Protein AF-A0A7V0L1N5-F1 (afdb_monomer)

Sequence (200 aa):
MDLDHDGNDEYISFESDPVHNKSDIHLLNSDFNLIDQVNFNGTIEYATHFDWTGDGIDEIVIAYTRNDSSFLRIIDHNANILAEAFLFSGKPRVDSSGTYAWTGQINSIFYTDIDGDGSKELIVFPDEGFAGAPRGVFVYDGHTFRLKWKYEIGPAITNKPIILDVNNDGKKEILFGSAAPCNGNKANGTDDRHSYLFLV

Mean predicted aligned error: 3.21 Å

Foldseek 3Di:
DQQAPPPADKDKDKDDDPVQQKIKIFIAGNVRHTLDIDIDSHAWQDWDWDDLVVPNGIWIWIWGDDQFWIKIWTAGSSRHTDDIGTFDGHAWDQDPVGIGGWGQHWPDWDWAQQAQPPFTWIKTAGFTDLSQDFGFIWIARSPVRHTPDTFGAAFGWDDDWDWADPPPPNGTWIWTKGAQPVNFGGGPNHHSNDIDIDTD

Nearest PDB structures (foldseek):
  3sc7-assembly1_X  TM=4.246E-01  e=2.264E-03  Aspergillus ficuum
  2iaw-assembly1_A  TM=5.381E-01  e=5.686E-02  Loligo vulgaris
  4o5s-assembly1_A  TM=5.419E-01  e=5.411E-02  Loligo vulgaris
  3byc-assembly1_A  TM=5.599E-01  e=9.337E-02  Loligo vulgaris
  3li3-assembly1_A  TM=5.112E-01  e=8.885E-02  Loligo vulgaris

pLDDT: mean 96.08, std 2.54, range [83.75, 98.88]

Structure (mmCIF, N/CA/C/O backbone):
data_AF-A0A7V0L1N5-F1
#
_entry.id   AF-A0A7V0L1N5-F1
#
loop_
_atom_site.group_PDB
_atom_site.id
_atom_site.type_symbol
_atom_site.label_atom_id
_atom_site.label_alt_id
_atom_site.label_comp_id
_atom_site.label_asym_id
_atom_site.label_entity_id
_atom_site.label_seq_id
_atom_site.pdbx_PDB_ins_code
_atom_site.Cartn_x
_atom_site.Cartn_y
_atom_site.Cartn_z
_atom_site.occupancy
_atom_site.B_iso_or_equiv
_atom_site.auth_seq_id
_atom_site.auth_comp_id
_atom_site.auth_asym_id
_atom_site.auth_atom_id
_atom_site.pdbx_PDB_model_num
ATOM 1 N N . MET A 1 1 ? -16.252 8.965 6.366 1.00 89.75 1 MET A N 1
ATOM 2 C CA . MET A 1 1 ? -15.991 7.618 6.889 1.00 89.75 1 MET A CA 1
ATOM 3 C C . MET A 1 1 ? -16.279 7.737 8.356 1.00 89.75 1 MET A C 1
ATOM 5 O O . MET A 1 1 ? -15.717 8.632 8.964 1.00 89.75 1 MET A O 1
ATOM 9 N N . ASP A 1 2 ? -17.210 6.943 8.852 1.00 92.12 2 ASP A N 1
ATOM 10 C CA . ASP A 1 2 ? -17.622 6.943 10.253 1.00 92.12 2 ASP A CA 1
ATOM 11 C C . ASP A 1 2 ? -16.535 6.225 11.060 1.00 92.12 2 ASP A C 1
ATOM 13 O O . ASP A 1 2 ? -16.508 4.994 11.090 1.00 92.12 2 ASP A O 1
ATOM 17 N N . LEU A 1 3 ? -15.545 6.980 11.552 1.00 92.25 3 LEU A N 1
ATOM 18 C CA . LEU A 1 3 ? -14.358 6.413 12.199 1.00 92.25 3 LEU A CA 1
ATOM 19 C C . LEU A 1 3 ? -14.684 5.914 13.602 1.00 92.25 3 LEU A C 1
ATOM 21 O O . LEU A 1 3 ? -14.146 4.899 14.028 1.00 92.25 3 LEU A O 1
ATOM 25 N N . ASP A 1 4 ? -15.540 6.624 14.329 1.00 90.62 4 ASP A N 1
ATOM 26 C CA . ASP A 1 4 ? -15.892 6.301 15.712 1.00 90.62 4 ASP A CA 1
ATOM 27 C C . ASP A 1 4 ? -17.218 5.536 15.851 1.00 90.62 4 ASP A C 1
ATOM 29 O O . ASP A 1 4 ? -17.614 5.173 16.964 1.00 90.62 4 ASP A O 1
ATOM 33 N N . HIS A 1 5 ? -17.857 5.214 14.723 1.00 91.69 5 HIS A N 1
ATOM 34 C CA . HIS A 1 5 ? -19.116 4.483 14.643 1.00 91.69 5 HIS A CA 1
ATOM 35 C C . HIS A 1 5 ? -20.271 5.194 15.369 1.00 91.69 5 HIS A C 1
ATOM 37 O O . HIS A 1 5 ? -21.187 4.539 15.892 1.00 91.69 5 HIS A O 1
ATOM 43 N N . ASP A 1 6 ? -20.249 6.531 15.408 1.00 92.44 6 ASP A N 1
ATOM 44 C CA . ASP A 1 6 ? -21.312 7.355 15.987 1.00 92.44 6 ASP A CA 1
ATOM 45 C C . ASP A 1 6 ? -22.492 7.597 15.019 1.00 92.44 6 ASP A C 1
ATOM 47 O O . ASP A 1 6 ? -23.561 8.081 15.425 1.00 92.44 6 ASP A O 1
ATOM 51 N N . GLY A 1 7 ? -22.341 7.177 13.758 1.00 93.56 7 GLY A N 1
ATOM 52 C CA . GLY A 1 7 ? -23.323 7.326 12.689 1.00 93.56 7 GLY A CA 1
ATOM 53 C C . GLY A 1 7 ? -23.170 8.605 11.865 1.00 93.56 7 GLY A C 1
ATOM 54 O O . GLY A 1 7 ? -23.988 8.837 10.964 1.00 93.56 7 GLY A O 1
ATOM 55 N N . ASN A 1 8 ? -22.158 9.424 12.146 1.00 94.12 8 ASN A N 1
ATOM 56 C CA . ASN A 1 8 ? -21.751 10.574 11.356 1.00 94.12 8 ASN A CA 1
ATOM 57 C C . ASN A 1 8 ? -20.404 10.294 10.681 1.00 94.12 8 ASN A C 1
ATOM 59 O O . ASN A 1 8 ? -19.570 9.556 11.171 1.00 94.12 8 ASN A O 1
ATOM 63 N N . ASP A 1 9 ? -20.202 10.867 9.497 1.00 94.12 9 ASP A N 1
ATOM 64 C CA . ASP A 1 9 ? -18.951 10.686 8.766 1.00 94.12 9 ASP A CA 1
ATOM 65 C C . ASP A 1 9 ? -17.907 11.736 9.172 1.00 94.12 9 ASP A C 1
ATOM 67 O O . ASP A 1 9 ? -18.167 12.937 9.054 1.00 94.12 9 ASP A O 1
ATOM 71 N N . GLU A 1 10 ? -16.680 11.299 9.461 1.00 94.44 10 GLU A N 1
ATOM 72 C CA . GLU A 1 10 ? -15.478 12.137 9.418 1.00 94.44 10 GLU A CA 1
ATOM 73 C C . GLU A 1 10 ? -14.940 12.241 7.987 1.00 94.44 10 GLU A C 1
ATOM 75 O O . GLU A 1 10 ? -15.135 11.370 7.121 1.00 94.44 10 GLU A O 1
ATOM 80 N N . TYR A 1 11 ? -14.196 13.314 7.734 1.00 94.94 11 TYR A N 1
ATOM 81 C CA . TYR A 1 11 ? -13.623 13.610 6.428 1.00 94.94 11 TYR A CA 1
ATOM 82 C C . TYR A 1 11 ? -12.116 13.801 6.522 1.00 94.94 11 TYR A C 1
ATOM 84 O O . TYR A 1 11 ? -11.604 14.428 7.443 1.00 94.94 11 TYR A O 1
ATOM 92 N N . ILE A 1 12 ? -11.403 13.303 5.513 1.00 94.06 12 ILE A N 1
ATOM 93 C CA . ILE A 1 12 ? -9.967 13.524 5.350 1.00 94.06 12 ILE A CA 1
ATOM 94 C C . ILE A 1 12 ? -9.747 14.216 4.011 1.00 94.06 12 ILE A C 1
ATOM 96 O O . ILE A 1 12 ? -10.209 13.730 2.975 1.00 94.06 12 ILE A O 1
ATOM 100 N N . SER A 1 13 ? -9.018 15.329 4.021 1.00 93.44 13 SER A N 1
ATOM 101 C CA . SER A 1 13 ? -8.487 15.947 2.803 1.00 93.44 13 SER A CA 1
ATOM 102 C C . SER A 1 13 ? -6.969 15.862 2.774 1.00 93.44 13 SER A C 1
ATOM 104 O O . SER A 1 13 ? -6.330 15.989 3.815 1.00 93.44 13 SER A O 1
ATOM 106 N N . PHE A 1 14 ? -6.406 15.694 1.579 1.00 92.81 14 PHE A N 1
ATOM 107 C CA . PHE A 1 14 ? -4.968 15.571 1.355 1.00 92.81 14 PHE A CA 1
ATOM 108 C C . PHE A 1 14 ? -4.434 16.819 0.664 1.00 92.81 14 PHE A C 1
ATOM 110 O O . PHE A 1 14 ? -4.986 17.243 -0.355 1.00 92.81 14 PHE A O 1
ATOM 117 N N . GLU A 1 15 ? -3.323 17.344 1.164 1.00 92.56 15 GLU A N 1
ATOM 118 C CA . GLU A 1 15 ? -2.537 18.366 0.483 1.00 92.56 15 GLU A CA 1
ATOM 119 C C . GLU A 1 15 ? -1.127 17.842 0.204 1.00 92.56 15 GLU A C 1
ATOM 121 O O . GLU A 1 15 ? -0.541 17.082 0.977 1.00 92.56 15 GLU A O 1
ATOM 126 N N . SER A 1 16 ? -0.583 18.217 -0.952 1.00 90.88 16 SER A N 1
ATOM 127 C CA . SER A 1 16 ? 0.764 17.836 -1.370 1.00 90.88 16 SER A CA 1
ATOM 128 C C . SER A 1 16 ? 1.528 19.064 -1.833 1.00 90.88 16 SER A C 1
ATOM 130 O O . SER A 1 16 ? 1.027 19.831 -2.659 1.00 90.88 16 SER A O 1
ATOM 132 N N . ASP A 1 17 ? 2.771 19.182 -1.384 1.00 90.50 17 ASP A N 1
ATOM 133 C CA . ASP A 1 17 ? 3.769 20.132 -1.857 1.00 90.50 17 ASP A CA 1
ATOM 134 C C . ASP A 1 17 ? 4.935 19.359 -2.502 1.00 90.50 17 ASP A C 1
ATOM 136 O O . ASP A 1 17 ? 5.930 19.026 -1.840 1.00 90.50 17 ASP A O 1
ATOM 140 N N . PRO A 1 18 ? 4.841 19.068 -3.814 1.00 83.75 18 PRO A N 1
ATOM 141 C CA . PRO A 1 18 ? 5.875 18.327 -4.529 1.00 83.75 18 PRO A CA 1
ATOM 142 C C . PRO A 1 18 ? 7.211 19.073 -4.600 1.00 83.75 18 PRO A C 1
ATOM 144 O O . PRO A 1 18 ? 8.251 18.447 -4.794 1.00 83.75 18 PRO A O 1
ATOM 147 N N . VAL A 1 19 ? 7.207 20.405 -4.461 1.00 85.38 19 VAL A N 1
ATOM 148 C CA . VAL A 1 19 ? 8.426 21.225 -4.544 1.00 85.38 19 VAL A CA 1
ATOM 149 C C . VAL A 1 19 ? 9.282 21.020 -3.300 1.00 85.38 19 VAL A C 1
ATOM 151 O O . VAL A 1 19 ? 10.506 20.918 -3.402 1.00 85.38 19 VAL A O 1
ATOM 154 N N . HIS A 1 20 ? 8.645 20.923 -2.133 1.00 86.25 20 HIS A N 1
ATOM 155 C CA . HIS A 1 20 ? 9.335 20.738 -0.857 1.00 86.25 20 HIS A CA 1
ATOM 156 C C . HIS A 1 20 ? 9.309 19.294 -0.343 1.00 86.25 20 HIS A C 1
ATOM 158 O O . HIS A 1 20 ? 9.847 19.035 0.735 1.00 86.25 20 HIS A O 1
ATOM 164 N N . ASN A 1 21 ? 8.731 18.366 -1.115 1.00 86.88 21 ASN A N 1
ATOM 165 C CA . ASN A 1 21 ? 8.534 16.961 -0.756 1.00 86.88 21 ASN A CA 1
ATOM 166 C C . ASN A 1 21 ? 7.862 16.813 0.616 1.00 86.88 21 ASN A C 1
ATOM 168 O O . ASN A 1 21 ? 8.379 16.162 1.531 1.00 86.88 21 ASN A O 1
ATOM 172 N N . LYS A 1 22 ? 6.736 17.509 0.759 1.00 93.81 22 LYS A N 1
ATOM 173 C CA . LYS A 1 22 ? 5.887 17.481 1.943 1.00 93.81 22 LYS A CA 1
ATOM 174 C C . LYS A 1 22 ? 4.459 17.202 1.528 1.00 93.81 22 LYS A C 1
ATOM 176 O O . LYS A 1 22 ? 4.052 17.502 0.409 1.00 93.81 22 LYS A O 1
ATOM 181 N N . SER A 1 23 ? 3.700 16.681 2.464 1.00 96.75 23 SER A N 1
ATOM 182 C CA . SER A 1 23 ? 2.268 16.512 2.326 1.00 96.75 23 SER A CA 1
ATOM 183 C C . SER A 1 23 ? 1.653 16.530 3.705 1.00 96.75 23 SER A C 1
ATOM 185 O O . SER A 1 23 ? 2.336 16.308 4.709 1.00 96.75 23 SER A O 1
ATOM 187 N N . ASP A 1 24 ? 0.360 16.739 3.756 1.00 96.69 24 ASP A N 1
ATOM 188 C CA . ASP A 1 24 ? -0.377 16.756 4.998 1.00 96.69 24 ASP A CA 1
ATOM 189 C C . ASP A 1 24 ? -1.801 16.271 4.778 1.00 96.69 24 ASP A C 1
ATOM 191 O O . ASP A 1 24 ? -2.286 16.138 3.649 1.00 96.69 24 ASP A O 1
ATOM 195 N N . ILE A 1 25 ? -2.430 15.924 5.892 1.00 96.56 25 ILE A N 1
ATOM 196 C CA . ILE A 1 25 ? -3.855 15.657 5.934 1.00 96.56 25 ILE A CA 1
ATOM 197 C C . ILE A 1 25 ? -4.526 16.645 6.868 1.00 96.56 25 ILE A C 1
ATOM 199 O O . ILE A 1 25 ? -3.978 16.987 7.918 1.00 96.56 25 ILE A O 1
ATOM 203 N N . HIS A 1 26 ? -5.743 17.025 6.512 1.00 96.62 26 HIS A N 1
ATOM 204 C CA . HIS A 1 26 ? -6.679 17.671 7.418 1.00 96.62 26 HIS A CA 1
ATOM 205 C C . HIS A 1 26 ? -7.760 16.663 7.773 1.00 96.62 26 HIS A C 1
ATOM 207 O O . HIS A 1 26 ? -8.429 16.141 6.877 1.00 96.62 26 HIS A O 1
ATOM 213 N N . LEU A 1 27 ? -7.908 16.392 9.066 1.00 96.62 27 LEU A N 1
ATOM 214 C CA . LEU A 1 27 ? -9.002 15.594 9.596 1.00 96.62 27 LEU A CA 1
ATOM 215 C C . LEU A 1 27 ? -10.119 16.542 10.021 1.00 96.62 27 LEU A C 1
ATOM 217 O O . LEU A 1 27 ? -9.878 17.484 10.777 1.00 96.62 27 LEU A O 1
ATOM 221 N N . LEU A 1 28 ? -11.326 16.323 9.510 1.00 96.62 28 LEU A N 1
ATOM 222 C CA . LEU A 1 28 ? -12.490 17.155 9.782 1.00 96.62 28 LEU A CA 1
ATOM 223 C C . LEU A 1 28 ? -13.620 16.310 10.361 1.00 96.62 28 LEU A C 1
ATOM 225 O O . LEU A 1 28 ? -13.823 15.171 9.941 1.00 96.62 28 LEU A O 1
ATOM 229 N N . ASN A 1 29 ? -14.380 16.899 11.279 1.00 94.00 29 ASN A N 1
ATOM 230 C CA . ASN A 1 29 ? -15.585 16.276 11.813 1.00 94.00 29 ASN A CA 1
ATOM 231 C C . ASN A 1 29 ? -16.756 16.348 10.816 1.00 94.00 29 ASN A C 1
ATOM 233 O O . ASN A 1 29 ? -16.647 16.949 9.741 1.00 94.00 29 ASN A O 1
ATOM 237 N N . SER A 1 30 ? -17.903 15.795 11.210 1.00 94.25 30 SER A N 1
ATOM 238 C CA . SER A 1 30 ? -19.139 15.758 10.416 1.00 94.25 30 SER A CA 1
ATOM 239 C C . SER A 1 30 ? -19.670 17.124 9.963 1.00 94.25 30 SER A C 1
ATOM 241 O O . SER A 1 30 ? -20.360 17.221 8.948 1.00 94.25 30 SER A O 1
ATOM 243 N N . ASP A 1 31 ? -19.328 18.188 10.690 1.00 95.44 31 ASP A N 1
ATOM 244 C CA . ASP A 1 31 ? -19.691 19.575 10.382 1.00 95.44 31 ASP A CA 1
ATOM 245 C C . ASP A 1 31 ? -18.626 20.294 9.527 1.00 95.44 31 ASP A C 1
ATOM 247 O O . ASP A 1 31 ? -18.704 21.509 9.329 1.00 95.44 31 ASP A O 1
ATOM 251 N N . PHE A 1 32 ? -17.621 19.567 9.021 1.00 94.38 32 PHE A N 1
ATOM 252 C CA . PHE A 1 32 ? -16.454 20.085 8.295 1.00 94.38 32 PHE A CA 1
ATOM 253 C C . PHE A 1 32 ? -15.579 21.052 9.109 1.00 94.38 32 PHE A C 1
ATOM 255 O O . PHE A 1 32 ? -14.838 21.860 8.540 1.00 94.38 32 PHE A O 1
ATOM 262 N N . ASN A 1 33 ? -15.632 20.978 10.440 1.00 95.62 33 ASN A N 1
ATOM 263 C CA . ASN A 1 33 ? -14.683 21.689 11.287 1.00 95.62 33 ASN A CA 1
ATOM 264 C C . ASN A 1 33 ? -13.387 20.885 11.383 1.00 95.62 33 ASN A C 1
ATOM 266 O O . ASN A 1 33 ? -13.421 19.671 11.577 1.00 95.62 33 ASN A O 1
ATOM 270 N N . LEU A 1 34 ? -12.251 21.575 11.275 1.00 96.50 34 LEU A N 1
ATOM 271 C CA . LEU A 1 34 ? -10.935 20.965 11.444 1.00 96.50 34 LEU A CA 1
ATOM 272 C C . LEU A 1 34 ? -10.807 20.395 12.863 1.00 96.50 34 LEU A C 1
ATOM 274 O O . LEU A 1 34 ? -10.916 21.142 13.837 1.00 96.50 34 LEU A O 1
ATOM 278 N N . ILE A 1 35 ? -10.551 19.092 12.950 1.00 95.38 35 ILE A N 1
ATOM 279 C CA . ILE A 1 35 ? -10.105 18.419 14.169 1.00 95.38 35 ILE A CA 1
ATOM 280 C C . ILE A 1 35 ? -8.614 18.712 14.346 1.00 95.38 35 ILE A C 1
ATOM 282 O O . ILE A 1 35 ? -8.235 19.357 15.321 1.00 95.38 35 ILE A O 1
ATOM 286 N N . ASP A 1 36 ? -7.786 18.317 13.372 1.00 97.25 36 ASP A N 1
ATOM 287 C CA . ASP A 1 36 ? -6.353 18.634 13.353 1.00 97.25 36 ASP A CA 1
ATOM 288 C C . ASP A 1 36 ? -5.723 18.463 11.953 1.00 97.25 36 ASP A C 1
ATOM 290 O O . ASP A 1 36 ? -6.341 17.936 11.021 1.00 97.25 36 ASP A O 1
ATOM 294 N N . GLN A 1 37 ? -4.464 18.893 11.824 1.00 96.19 37 GLN A N 1
ATOM 295 C CA . GLN A 1 37 ? -3.597 18.697 10.667 1.00 96.19 37 GLN A CA 1
ATOM 296 C C . GLN A 1 37 ? -2.393 17.808 11.010 1.00 96.19 37 GLN A C 1
ATOM 298 O O . GLN A 1 37 ? -1.563 18.149 11.857 1.00 96.19 37 GLN A O 1
ATOM 303 N N . VAL A 1 38 ? -2.200 16.723 10.255 1.00 96.69 38 VAL A N 1
ATOM 304 C CA . VAL A 1 38 ? -1.023 15.852 10.401 1.00 96.69 38 VAL A CA 1
ATOM 305 C C . VAL A 1 38 ? -0.065 16.058 9.238 1.00 96.69 38 VAL A C 1
ATOM 307 O O . VAL A 1 38 ? -0.400 15.827 8.081 1.00 96.69 38 VAL A O 1
ATOM 310 N N . ASN A 1 39 ? 1.167 16.448 9.565 1.00 96.38 39 ASN A N 1
ATOM 311 C CA . ASN A 1 39 ? 2.199 16.783 8.589 1.00 96.38 39 ASN A CA 1
ATOM 312 C C . ASN A 1 39 ? 3.145 15.605 8.311 1.00 96.38 39 ASN A C 1
ATOM 314 O O . ASN A 1 39 ? 3.604 14.910 9.228 1.00 96.38 39 ASN A O 1
ATOM 318 N N . PHE A 1 40 ? 3.523 15.441 7.047 1.00 96.38 40 PHE A N 1
ATOM 319 C CA . PHE A 1 40 ? 4.457 14.427 6.571 1.00 96.38 40 PHE A CA 1
ATOM 320 C C . PHE A 1 40 ? 5.635 15.082 5.856 1.00 96.38 40 PHE A C 1
ATOM 322 O O . PHE A 1 40 ? 5.494 15.931 4.978 1.00 96.38 40 PHE A O 1
ATOM 329 N N . ASN A 1 41 ? 6.837 14.635 6.213 1.00 94.00 41 ASN A N 1
ATOM 330 C CA . ASN A 1 41 ? 8.050 14.953 5.465 1.00 94.00 41 ASN A CA 1
ATOM 331 C C . ASN A 1 41 ? 8.203 13.942 4.325 1.00 94.00 41 ASN A C 1
ATOM 333 O O . ASN A 1 41 ? 9.091 13.096 4.372 1.00 94.00 41 ASN A O 1
ATOM 337 N N . GLY A 1 42 ? 7.295 13.960 3.364 1.00 94.75 42 GLY A N 1
ATOM 338 C CA . GLY A 1 42 ? 7.272 13.041 2.237 1.00 94.75 42 GLY A CA 1
ATOM 339 C C . GLY A 1 42 ? 6.018 13.254 1.409 1.00 94.75 42 GLY A C 1
ATOM 340 O O . GLY A 1 42 ? 5.291 14.211 1.647 1.00 94.75 42 GLY A O 1
ATOM 341 N N . THR A 1 43 ? 5.777 12.360 0.461 1.00 95.38 43 THR A N 1
ATOM 342 C CA . THR A 1 43 ? 4.548 12.331 -0.339 1.00 95.38 43 THR A CA 1
ATOM 343 C C . THR A 1 43 ? 3.644 11.226 0.191 1.00 95.38 43 THR A C 1
ATOM 345 O O . THR A 1 43 ? 4.100 10.096 0.337 1.00 95.38 43 THR A O 1
ATOM 348 N N . ILE A 1 44 ? 2.388 11.534 0.517 1.00 96.75 44 ILE A N 1
ATOM 349 C CA . ILE A 1 44 ? 1.378 10.513 0.832 1.00 96.75 44 ILE A CA 1
ATOM 350 C C . ILE A 1 44 ? 1.065 9.723 -0.441 1.00 96.75 44 ILE A C 1
ATOM 352 O O . ILE A 1 44 ? 0.669 10.300 -1.450 1.00 96.75 44 ILE A O 1
ATOM 356 N N . GLU A 1 45 ? 1.220 8.405 -0.367 1.00 95.94 45 GLU A N 1
ATOM 357 C CA . GLU A 1 45 ? 0.989 7.480 -1.483 1.00 95.94 45 GLU A CA 1
ATOM 358 C C . GLU A 1 45 ? -0.358 6.768 -1.363 1.00 95.94 45 GLU A C 1
ATOM 360 O O . GLU A 1 45 ? -0.987 6.437 -2.366 1.00 95.94 45 GLU A O 1
ATOM 365 N N . TYR A 1 46 ? -0.808 6.507 -0.134 1.00 97.00 46 TYR A N 1
ATOM 366 C CA . TYR A 1 46 ? -2.049 5.783 0.106 1.00 97.00 46 TYR A CA 1
ATOM 367 C C . TYR A 1 46 ? -2.612 6.095 1.491 1.00 97.00 46 TYR A C 1
ATOM 369 O O . TYR A 1 46 ? -1.858 6.299 2.443 1.00 97.00 46 TYR A O 1
ATOM 377 N N . ALA A 1 47 ? -3.937 6.077 1.616 1.00 96.75 47 ALA A N 1
ATOM 378 C CA . ALA A 1 47 ? -4.629 6.181 2.892 1.00 96.75 47 ALA A CA 1
ATOM 379 C C . ALA A 1 47 ? -5.819 5.218 2.937 1.00 96.75 47 ALA A C 1
ATOM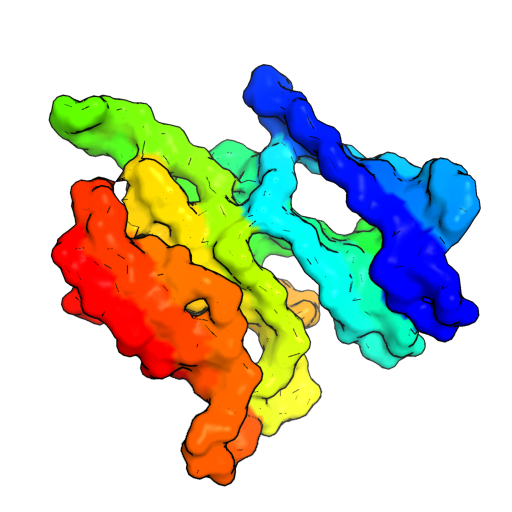 381 O O . ALA A 1 47 ? -6.525 5.024 1.945 1.00 96.75 47 ALA A O 1
ATOM 382 N N . THR A 1 48 ? -6.032 4.607 4.094 1.00 97.06 48 THR A N 1
ATOM 383 C CA . THR A 1 48 ? -7.179 3.747 4.404 1.00 97.06 48 THR A CA 1
ATOM 384 C C . THR A 1 48 ? -7.485 3.845 5.896 1.00 97.06 48 THR A C 1
ATOM 386 O O . THR A 1 48 ? -6.785 4.545 6.618 1.00 97.06 48 THR A O 1
ATOM 389 N N . HIS A 1 49 ? -8.518 3.154 6.355 1.00 97.56 49 HIS A N 1
ATOM 390 C CA . HIS A 1 49 ? -8.892 3.068 7.762 1.00 97.56 49 HIS A CA 1
ATOM 391 C C . HIS A 1 49 ? -9.268 1.628 8.119 1.00 97.56 49 HIS A C 1
ATOM 393 O O . HIS A 1 49 ? -9.631 0.854 7.220 1.00 97.56 49 HIS A O 1
ATOM 399 N N . PHE A 1 50 ? -9.062 1.264 9.383 1.00 97.00 50 PHE A N 1
ATOM 400 C CA . PHE A 1 50 ? -9.512 0.017 10.000 1.00 97.00 50 PHE A CA 1
ATOM 401 C C . PHE A 1 50 ? -9.278 0.056 11.518 1.00 97.00 50 PHE A C 1
ATOM 403 O O . PHE A 1 50 ? -8.296 0.643 11.963 1.00 97.00 50 PHE A O 1
ATOM 410 N N . ASP A 1 51 ? -10.112 -0.650 12.281 1.00 97.06 51 ASP A N 1
ATOM 411 C CA . ASP A 1 51 ? -9.917 -0.940 13.709 1.00 97.06 51 ASP A CA 1
ATOM 412 C C . ASP A 1 51 ? -8.633 -1.765 13.931 1.00 97.06 51 ASP A C 1
ATOM 414 O O . ASP A 1 51 ? -8.603 -3.002 13.796 1.00 97.06 51 ASP A O 1
ATOM 418 N N . TRP A 1 52 ? -7.531 -1.049 14.169 1.00 97.94 52 TRP A N 1
ATOM 419 C CA . TRP A 1 52 ? -6.189 -1.594 14.360 1.00 97.94 52 TRP A CA 1
ATOM 420 C C . TRP A 1 52 ? -5.940 -1.918 15.830 1.00 97.94 52 TRP A C 1
ATOM 422 O O . TRP A 1 52 ? -5.298 -2.927 16.138 1.00 97.94 52 TRP A O 1
ATOM 432 N N . THR A 1 53 ? -6.453 -1.083 16.732 1.00 96.81 53 THR A N 1
ATOM 433 C CA . THR A 1 53 ? -6.337 -1.272 18.181 1.00 96.81 53 THR A CA 1
ATOM 434 C C . THR A 1 53 ? -7.269 -2.361 18.718 1.00 96.81 53 THR A C 1
ATOM 436 O O . THR A 1 53 ? -6.967 -2.961 19.755 1.00 96.81 53 THR A O 1
ATOM 439 N N . GLY A 1 54 ? -8.345 -2.683 17.999 1.00 95.81 54 GLY A N 1
ATOM 440 C CA . GLY A 1 54 ? -9.360 -3.651 18.403 1.00 95.81 54 GLY A CA 1
ATOM 441 C C . GLY A 1 54 ? -10.373 -3.086 19.400 1.00 95.81 54 GLY A C 1
ATOM 442 O O . GLY A 1 54 ? -10.987 -3.869 20.133 1.00 95.81 54 GLY A O 1
ATOM 443 N N . ASP A 1 55 ? -10.501 -1.760 19.496 1.00 96.25 55 ASP A N 1
ATOM 444 C CA . ASP A 1 55 ? -11.423 -1.086 20.415 1.00 96.25 55 ASP A CA 1
ATOM 445 C C . ASP A 1 55 ? -12.787 -0.756 19.779 1.00 96.25 55 ASP A C 1
ATOM 447 O O . ASP A 1 55 ? -13.714 -0.344 20.483 1.00 96.25 55 ASP A O 1
ATOM 451 N N . GLY A 1 56 ? -12.938 -1.045 18.483 1.00 95.06 56 GLY A N 1
ATOM 452 C CA . GLY A 1 56 ? -14.153 -0.804 17.715 1.00 95.06 56 GLY A CA 1
ATOM 453 C C . GLY A 1 56 ? -14.239 0.591 17.099 1.00 95.06 56 GLY A C 1
ATOM 454 O O . GLY A 1 56 ? -15.294 0.902 16.546 1.00 95.06 56 GLY A O 1
ATOM 455 N N . ILE A 1 57 ? -13.175 1.391 17.186 1.00 96.31 57 ILE A N 1
ATOM 456 C CA . ILE A 1 57 ? -12.982 2.656 16.477 1.00 96.31 57 ILE A CA 1
ATOM 457 C C . ILE A 1 57 ? -11.922 2.427 15.396 1.00 96.31 57 ILE A C 1
ATOM 459 O O . ILE A 1 57 ? -10.906 1.772 15.614 1.00 96.31 57 ILE A O 1
ATOM 463 N N . ASP A 1 58 ? -12.155 2.960 14.204 1.00 97.50 58 ASP A N 1
ATOM 464 C CA . ASP A 1 58 ? -11.220 2.833 13.101 1.00 97.50 58 ASP A CA 1
ATOM 465 C C . ASP A 1 58 ? -10.050 3.822 13.245 1.00 97.50 58 ASP A C 1
ATOM 467 O O . ASP A 1 58 ? -10.216 5.040 13.361 1.00 97.50 58 ASP A O 1
ATOM 471 N N . GLU A 1 59 ? -8.829 3.299 13.137 1.00 97.94 59 GLU A N 1
ATOM 472 C CA . GLU A 1 59 ? -7.631 4.107 12.961 1.00 97.94 59 GLU A CA 1
ATOM 473 C C . GLU A 1 59 ? -7.412 4.455 11.490 1.00 97.94 59 GLU A C 1
ATOM 475 O O . GLU A 1 59 ? -7.636 3.648 10.584 1.00 97.94 59 GLU A O 1
ATOM 480 N N . ILE A 1 60 ? -6.855 5.640 11.248 1.00 98.06 60 ILE A N 1
ATOM 481 C CA . ILE A 1 60 ? -6.450 6.079 9.918 1.00 98.06 60 ILE A CA 1
ATOM 482 C C . ILE A 1 60 ? -5.014 5.616 9.667 1.00 98.06 60 ILE A C 1
ATOM 484 O O . ILE A 1 60 ? -4.082 5.919 10.417 1.00 98.06 60 ILE A O 1
ATOM 488 N N . VAL A 1 61 ? -4.818 4.922 8.553 1.00 98.31 61 VAL A N 1
ATOM 489 C CA . VAL A 1 61 ? -3.545 4.338 8.141 1.00 98.31 61 VAL A CA 1
ATOM 490 C C . VAL A 1 61 ? -3.059 5.002 6.867 1.00 98.31 61 VAL A C 1
ATOM 492 O O . VAL A 1 61 ? -3.698 4.926 5.818 1.00 98.31 61 VAL A O 1
ATOM 495 N N . ILE A 1 62 ? -1.901 5.647 6.961 1.00 98.38 62 ILE A N 1
ATOM 496 C CA . ILE A 1 62 ? -1.347 6.501 5.915 1.00 98.38 62 ILE A CA 1
ATOM 497 C C . ILE A 1 62 ? 0.026 5.970 5.546 1.00 98.38 62 ILE A 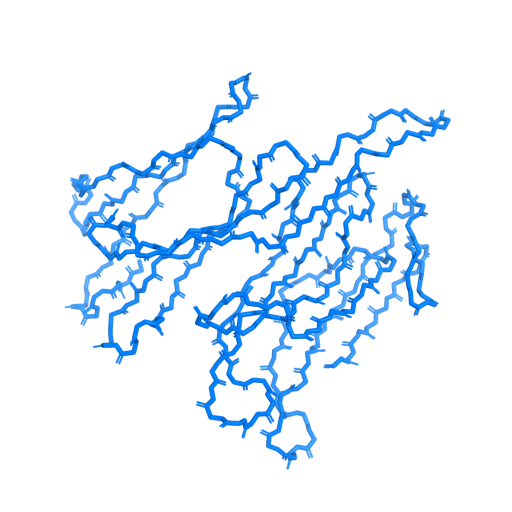C 1
ATOM 499 O O . ILE A 1 62 ? 0.921 5.884 6.387 1.00 98.38 62 ILE A O 1
ATOM 503 N N . ALA A 1 63 ? 0.205 5.639 4.274 1.00 98.19 63 ALA A N 1
ATOM 504 C CA . ALA A 1 63 ? 1.510 5.328 3.733 1.00 98.19 63 ALA A CA 1
ATOM 505 C C . ALA A 1 63 ? 2.069 6.533 2.982 1.00 98.19 63 ALA A C 1
ATOM 507 O O . ALA A 1 63 ? 1.372 7.177 2.196 1.00 98.19 63 ALA A O 1
ATOM 508 N N . TYR A 1 64 ? 3.338 6.834 3.232 1.00 97.69 64 TYR A N 1
ATOM 509 C CA . TYR A 1 64 ? 4.019 7.969 2.626 1.00 97.69 64 TYR A CA 1
ATOM 510 C C . TYR A 1 64 ? 5.465 7.626 2.289 1.00 97.69 64 TYR A C 1
ATOM 512 O O . TYR A 1 64 ? 6.123 6.842 2.978 1.00 97.69 64 TYR A O 1
ATOM 520 N N . THR A 1 65 ? 5.980 8.251 1.241 1.00 96.81 65 THR A N 1
ATOM 521 C CA . THR A 1 65 ? 7.335 8.034 0.748 1.00 96.81 65 THR A CA 1
ATOM 522 C C . THR A 1 65 ? 8.216 9.236 1.046 1.00 96.81 65 THR A C 1
ATOM 524 O O . THR A 1 65 ? 7.864 10.386 0.782 1.00 96.81 65 THR A O 1
ATOM 527 N N . ARG A 1 66 ? 9.410 8.974 1.582 1.00 94.25 66 ARG A N 1
ATOM 528 C CA . ARG A 1 66 ? 10.464 9.971 1.770 1.00 94.25 66 ARG A CA 1
ATOM 529 C C . ARG A 1 66 ? 11.774 9.420 1.229 1.00 94.25 66 ARG A C 1
ATOM 531 O O . ARG A 1 66 ? 12.314 8.455 1.765 1.00 94.25 66 ARG A O 1
ATOM 538 N N . ASN A 1 67 ? 12.338 10.123 0.251 1.00 92.12 67 ASN A N 1
ATOM 539 C CA . ASN A 1 67 ? 13.587 9.760 -0.415 1.00 92.12 67 ASN A CA 1
ATOM 540 C C . ASN A 1 67 ? 13.487 8.384 -1.092 1.00 92.12 67 ASN A C 1
ATOM 542 O O . ASN A 1 67 ? 12.815 8.256 -2.106 1.00 92.12 67 ASN A O 1
ATOM 546 N N . ASP A 1 68 ? 14.161 7.375 -0.547 1.00 95.19 68 ASP A N 1
ATOM 547 C CA . ASP A 1 68 ? 14.259 6.014 -1.076 1.00 95.19 68 ASP A CA 1
ATOM 548 C C . ASP A 1 68 ? 13.440 4.999 -0.267 1.00 95.19 68 ASP A C 1
ATOM 550 O O . ASP A 1 68 ? 13.590 3.796 -0.466 1.00 95.19 68 ASP A O 1
ATOM 554 N N . SER A 1 69 ? 12.601 5.473 0.659 1.00 97.56 69 SER A N 1
ATOM 555 C CA . SER A 1 69 ? 11.897 4.635 1.625 1.00 97.56 69 SER A CA 1
ATOM 556 C C . SER A 1 69 ? 10.426 5.024 1.768 1.00 97.56 69 SER A C 1
ATOM 558 O O . SER A 1 69 ? 10.090 6.205 1.876 1.00 97.56 69 SER A O 1
ATOM 560 N N . SER A 1 70 ? 9.564 4.013 1.823 1.00 98.19 70 SER A N 1
ATOM 561 C CA . SER A 1 70 ? 8.143 4.126 2.138 1.00 98.19 70 SER A CA 1
ATOM 562 C C . SER A 1 70 ? 7.910 3.751 3.598 1.00 98.19 70 SER A C 1
ATOM 564 O O . SER A 1 70 ? 8.509 2.812 4.135 1.00 98.19 70 SER A O 1
ATOM 566 N N . PHE A 1 71 ? 7.025 4.500 4.235 1.00 98.44 71 PHE A N 1
ATOM 567 C CA . PHE A 1 71 ? 6.697 4.411 5.648 1.00 98.44 71 PHE A CA 1
ATOM 568 C C . PHE A 1 71 ? 5.189 4.291 5.825 1.00 98.44 71 PHE A C 1
ATOM 570 O O . PHE A 1 71 ? 4.416 4.673 4.949 1.00 98.44 71 PHE A O 1
ATOM 577 N N . LEU A 1 72 ? 4.795 3.788 6.985 1.00 98.25 72 LEU A N 1
ATOM 578 C CA . LEU A 1 72 ? 3.433 3.765 7.487 1.00 98.25 72 LEU A CA 1
ATOM 579 C C . LEU A 1 72 ? 3.342 4.702 8.688 1.00 98.25 72 LEU A C 1
ATOM 581 O O . LEU A 1 72 ? 4.244 4.702 9.529 1.00 98.25 72 LEU A O 1
ATOM 585 N N . ARG A 1 73 ? 2.236 5.426 8.805 1.00 98.31 73 ARG A N 1
ATOM 586 C CA . ARG A 1 73 ? 1.800 6.078 10.036 1.00 98.31 73 ARG A CA 1
ATOM 587 C C . ARG A 1 73 ? 0.362 5.674 10.326 1.00 98.31 73 ARG A C 1
ATOM 589 O O . ARG A 1 73 ? -0.464 5.682 9.416 1.00 98.31 73 ARG A O 1
ATOM 596 N N . ILE A 1 74 ? 0.086 5.343 11.580 1.00 98.56 74 ILE A N 1
ATOM 597 C CA . ILE A 1 74 ? -1.262 5.083 12.086 1.00 98.56 74 ILE A CA 1
ATOM 598 C C . ILE A 1 74 ? -1.611 6.201 13.061 1.00 98.56 74 ILE A C 1
ATOM 600 O O . ILE A 1 74 ? -0.811 6.511 13.951 1.00 98.56 74 ILE A O 1
ATOM 604 N N . ILE A 1 75 ? -2.776 6.809 12.867 1.00 98.12 75 ILE A N 1
ATOM 605 C CA . ILE A 1 75 ? -3.323 7.843 13.744 1.00 98.12 75 ILE A CA 1
ATOM 606 C C . ILE A 1 75 ? -4.747 7.475 14.168 1.00 98.12 75 ILE A C 1
ATOM 608 O O . ILE A 1 75 ? -5.445 6.787 13.425 1.00 98.12 75 ILE A O 1
ATOM 612 N N . ASP A 1 76 ? -5.176 7.940 15.337 1.00 96.62 76 ASP A N 1
ATOM 613 C CA . ASP A 1 76 ? -6.570 7.795 15.776 1.00 96.62 76 ASP A CA 1
ATOM 614 C C . ASP A 1 76 ? -7.502 8.839 15.118 1.00 96.62 76 ASP A C 1
ATOM 616 O O . ASP A 1 76 ? -7.060 9.742 14.397 1.00 96.62 76 ASP A O 1
ATOM 620 N N . HIS A 1 77 ? -8.804 8.742 15.403 1.00 93.00 77 HIS A N 1
ATOM 621 C CA . HIS A 1 77 ? -9.841 9.691 14.965 1.00 93.00 77 HIS A CA 1
ATOM 622 C C . HIS A 1 77 ? -9.686 11.115 15.543 1.00 93.00 77 HIS A C 1
ATOM 624 O O . HIS A 1 77 ? -10.394 12.032 15.134 1.00 93.00 77 HIS A O 1
ATOM 630 N N . ASN A 1 78 ? -8.750 11.330 16.472 1.00 93.81 78 ASN A N 1
ATOM 631 C CA . ASN A 1 78 ? -8.374 12.643 16.999 1.00 93.81 78 ASN A CA 1
ATOM 632 C C . ASN A 1 78 ? -7.021 13.120 16.447 1.00 93.81 78 ASN A C 1
ATOM 634 O O . ASN A 1 78 ? -6.448 14.072 16.975 1.00 93.81 78 ASN A O 1
ATOM 638 N N . ALA A 1 79 ? -6.505 12.463 15.402 1.00 95.38 79 ALA A N 1
ATOM 639 C CA . ALA A 1 79 ? -5.222 12.730 14.762 1.00 95.38 79 ALA A CA 1
ATOM 640 C C . ALA A 1 79 ? -3.968 12.499 15.634 1.00 95.38 79 ALA A C 1
ATOM 642 O O . ALA A 1 79 ? -2.859 12.892 15.247 1.00 95.38 79 ALA A O 1
ATOM 643 N N . ASN A 1 80 ? -4.088 11.806 16.770 1.00 96.75 80 ASN A N 1
ATOM 644 C CA . ASN A 1 80 ? -2.928 11.419 17.566 1.00 96.75 80 ASN A CA 1
ATOM 645 C C . ASN A 1 80 ? -2.150 10.310 16.859 1.00 96.75 80 ASN A C 1
ATOM 647 O O . ASN A 1 80 ? -2.718 9.312 16.426 1.00 96.75 80 ASN A O 1
ATOM 651 N N . ILE A 1 81 ? -0.824 10.446 16.792 1.00 97.56 81 ILE A N 1
ATOM 652 C CA . ILE A 1 81 ? 0.044 9.423 16.202 1.00 97.56 81 ILE A CA 1
ATOM 653 C C . ILE A 1 81 ? 0.175 8.238 17.158 1.00 97.56 81 ILE A C 1
ATOM 655 O O . ILE A 1 81 ? 0.740 8.376 18.243 1.00 97.56 81 ILE A O 1
ATOM 659 N N . LEU A 1 82 ? -0.289 7.068 16.719 1.00 98.38 82 LEU A N 1
ATOM 660 C CA . LEU A 1 82 ? -0.221 5.822 17.482 1.00 98.38 82 LEU A CA 1
ATOM 661 C C . LEU A 1 82 ? 1.004 4.984 17.111 1.00 98.38 82 LEU A C 1
ATOM 663 O O . LEU A 1 82 ? 1.645 4.397 17.983 1.00 98.38 82 LEU A O 1
ATOM 667 N N . ALA A 1 83 ? 1.347 4.931 15.821 1.00 98.31 83 ALA A N 1
ATOM 668 C CA . ALA A 1 83 ? 2.472 4.139 15.337 1.00 98.31 83 ALA A CA 1
ATOM 669 C 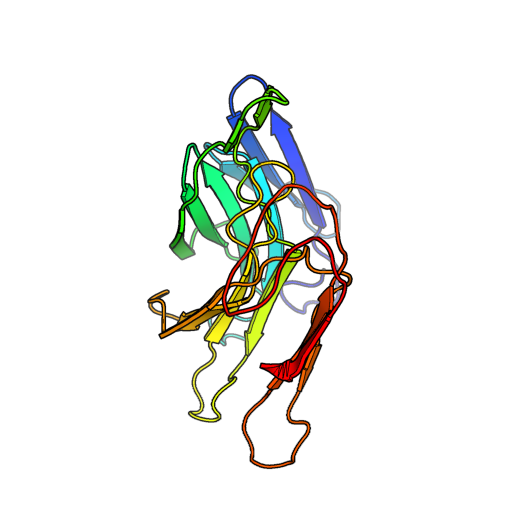C . ALA A 1 83 ? 3.115 4.729 14.078 1.00 98.31 83 ALA A C 1
ATOM 671 O O . ALA A 1 83 ? 2.459 5.373 13.258 1.00 98.31 83 ALA A O 1
ATOM 672 N N . GLU A 1 84 ? 4.404 4.436 13.904 1.00 97.75 84 GLU A N 1
ATOM 673 C CA . GLU A 1 84 ? 5.150 4.667 12.670 1.00 97.75 84 GLU A CA 1
ATOM 674 C C . GLU A 1 84 ? 6.033 3.459 12.357 1.00 97.75 84 GLU A C 1
ATOM 676 O O . GLU A 1 84 ? 6.674 2.899 13.251 1.00 97.75 84 GLU A O 1
ATOM 681 N N . ALA A 1 85 ?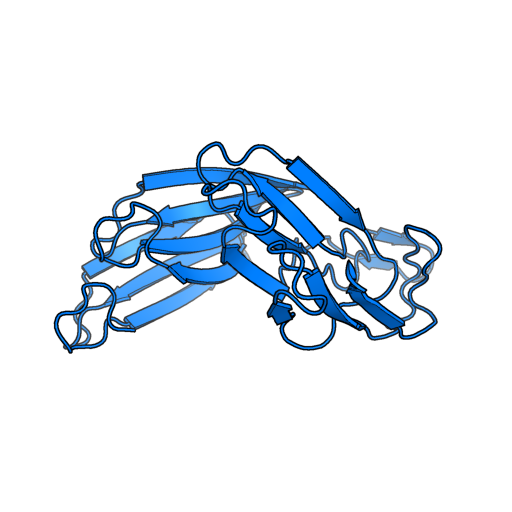 6.105 3.077 11.084 1.00 98.06 85 ALA A N 1
ATOM 682 C CA . ALA A 1 85 ? 6.903 1.937 10.654 1.00 98.06 85 ALA A CA 1
ATOM 683 C C . ALA A 1 85 ? 7.557 2.160 9.291 1.00 98.06 85 ALA A C 1
ATOM 685 O O . ALA A 1 85 ? 7.036 2.859 8.426 1.00 98.06 85 ALA A O 1
ATOM 686 N N . PHE A 1 86 ? 8.707 1.522 9.086 1.00 98.44 86 PHE A N 1
ATOM 687 C CA . PHE A 1 86 ? 9.290 1.353 7.759 1.00 98.44 86 PHE A CA 1
ATOM 688 C C . PHE A 1 86 ? 8.578 0.208 7.031 1.00 98.44 86 PHE A C 1
ATOM 690 O O . PHE A 1 86 ? 8.392 -0.858 7.616 1.00 98.44 86 PHE A O 1
ATOM 697 N N . LEU A 1 87 ? 8.239 0.405 5.755 1.00 98.50 87 LEU A N 1
ATOM 698 C CA . LEU A 1 87 ? 7.646 -0.636 4.917 1.00 98.50 87 LEU A CA 1
ATOM 699 C C . LEU A 1 87 ? 8.693 -1.237 3.975 1.00 98.50 87 LEU A C 1
ATOM 701 O O . LEU A 1 87 ? 9.120 -2.382 4.147 1.00 98.50 87 LEU A O 1
ATOM 705 N N . PHE A 1 88 ? 9.111 -0.482 2.964 1.00 98.62 88 PHE A N 1
ATOM 706 C CA . PHE A 1 88 ? 10.040 -0.941 1.936 1.00 98.62 88 PHE A CA 1
ATOM 707 C C . PHE A 1 88 ? 10.837 0.228 1.365 1.00 98.62 88 PHE A C 1
ATOM 709 O O . PHE A 1 88 ? 10.520 1.392 1.594 1.00 98.62 88 PHE A O 1
ATOM 716 N N . SER A 1 89 ? 11.885 -0.095 0.618 1.00 98.19 89 SER A N 1
ATOM 717 C CA . SER A 1 89 ? 12.704 0.877 -0.094 1.00 98.19 89 SER A CA 1
ATOM 718 C C . SER A 1 89 ? 12.770 0.557 -1.578 1.00 98.19 89 SER A C 1
ATOM 720 O O . SER A 1 89 ? 12.488 -0.564 -2.015 1.00 98.19 89 SER A O 1
ATOM 722 N N . GLY A 1 90 ? 13.169 1.551 -2.358 1.00 96.81 90 GLY A N 1
ATOM 723 C CA . GLY A 1 90 ? 13.436 1.383 -3.774 1.00 96.81 90 GLY A CA 1
ATOM 724 C C . GLY A 1 90 ? 14.525 2.319 -4.259 1.00 96.81 90 GLY A C 1
ATOM 725 O O . GLY A 1 90 ? 15.267 2.915 -3.482 1.00 96.81 90 GLY A O 1
ATOM 726 N N . LYS A 1 91 ? 14.691 2.381 -5.577 1.00 96.50 91 LYS A N 1
ATOM 727 C CA . LYS A 1 91 ? 15.752 3.171 -6.201 1.00 96.50 91 LYS A CA 1
ATOM 728 C C . LYS A 1 91 ? 15.320 3.669 -7.573 1.00 96.50 91 LYS A C 1
ATOM 730 O O . LYS A 1 91 ? 14.587 2.956 -8.260 1.00 96.50 91 LYS A O 1
ATOM 735 N N . PRO A 1 92 ? 15.807 4.842 -8.009 1.00 96.62 92 PRO A N 1
ATOM 736 C CA . PRO A 1 92 ? 15.572 5.316 -9.364 1.00 96.62 92 PRO A CA 1
ATOM 737 C C . PRO A 1 92 ? 16.036 4.300 -10.414 1.00 96.62 92 PRO A C 1
ATOM 739 O O . PRO A 1 92 ? 17.043 3.606 -10.226 1.00 96.62 92 PRO A O 1
ATOM 742 N N . ARG A 1 93 ? 15.343 4.262 -11.555 1.00 95.12 93 ARG A N 1
ATOM 743 C CA . ARG A 1 93 ? 15.790 3.530 -12.747 1.00 95.12 93 ARG A CA 1
ATOM 744 C C . ARG A 1 93 ? 16.522 4.485 -13.676 1.00 95.12 93 ARG A C 1
ATOM 746 O O . ARG A 1 93 ? 16.011 5.556 -13.984 1.00 95.12 93 ARG A O 1
ATOM 753 N N . VAL A 1 94 ? 17.696 4.078 -14.146 1.00 95.75 94 VAL A N 1
ATOM 754 C CA . VAL A 1 94 ? 18.467 4.817 -15.152 1.00 95.75 94 VAL A CA 1
ATOM 755 C C . VAL A 1 94 ? 18.809 3.871 -16.288 1.00 95.75 94 VAL A C 1
ATOM 757 O O . VAL A 1 94 ? 19.440 2.838 -16.063 1.00 95.75 94 VAL A O 1
ATOM 760 N N . ASP A 1 95 ? 18.402 4.222 -17.501 1.00 93.44 95 ASP A N 1
ATOM 761 C CA . ASP A 1 95 ? 18.741 3.479 -18.712 1.00 93.44 95 ASP A CA 1
ATOM 762 C C . ASP A 1 95 ? 18.817 4.397 -19.943 1.00 93.44 95 ASP A C 1
ATOM 764 O O . ASP A 1 95 ? 18.850 5.622 -19.829 1.00 93.44 95 ASP A O 1
ATOM 768 N N . SER A 1 96 ? 18.874 3.808 -21.141 1.00 93.25 96 SER A N 1
ATOM 769 C CA . SER A 1 96 ? 18.986 4.552 -22.400 1.00 93.25 96 SER A CA 1
ATOM 770 C C . SER A 1 96 ? 17.790 5.459 -22.710 1.00 93.25 96 SER A C 1
ATOM 772 O O . SER A 1 96 ? 17.904 6.309 -23.588 1.00 93.25 96 SER A O 1
ATOM 774 N N . SER A 1 97 ? 16.647 5.262 -22.045 1.00 90.88 97 SER A N 1
ATOM 775 C CA . SER A 1 97 ? 15.441 6.084 -22.205 1.00 90.88 97 SER A CA 1
ATOM 776 C C . SER A 1 97 ? 15.358 7.250 -21.215 1.00 90.88 97 SER A C 1
ATOM 778 O O . SER A 1 97 ? 14.625 8.203 -21.474 1.00 90.88 97 SER A O 1
ATOM 780 N N . GLY A 1 98 ? 16.150 7.229 -20.137 1.00 94.88 98 GLY A N 1
ATOM 781 C CA . GLY A 1 98 ? 16.283 8.347 -19.207 1.00 94.88 98 GLY A CA 1
ATOM 782 C C . GLY A 1 98 ? 16.467 7.920 -17.753 1.00 94.88 98 GLY A C 1
ATOM 783 O O . GLY A 1 98 ? 16.801 6.774 -17.447 1.00 94.88 98 GLY A O 1
ATOM 784 N N . THR A 1 99 ? 16.234 8.881 -16.860 1.00 96.50 99 THR A N 1
ATOM 785 C CA . THR A 1 99 ? 16.203 8.686 -15.408 1.00 96.50 99 THR A CA 1
ATOM 786 C C . THR A 1 99 ? 14.765 8.787 -14.924 1.00 96.50 99 THR A C 1
ATOM 788 O O . THR A 1 99 ? 14.107 9.804 -15.137 1.00 96.50 99 THR A O 1
ATOM 791 N N . TYR A 1 100 ? 14.302 7.755 -14.233 1.00 95.69 100 TYR A N 1
ATOM 792 C CA . TYR A 1 100 ? 12.972 7.670 -13.652 1.00 95.69 100 TYR A CA 1
ATOM 793 C C . TYR A 1 100 ? 13.109 7.632 -12.140 1.00 95.69 100 TYR A C 1
ATOM 795 O O . TYR A 1 100 ? 13.705 6.701 -11.589 1.00 95.69 100 TYR A O 1
ATOM 803 N N . ALA A 1 101 ? 12.591 8.669 -11.485 1.00 94.38 101 ALA A N 1
ATOM 804 C CA . ALA A 1 101 ? 12.548 8.726 -10.036 1.00 94.38 101 ALA A CA 1
ATOM 805 C C . ALA A 1 101 ? 11.721 7.557 -9.496 1.00 94.38 101 ALA A C 1
ATOM 807 O O . ALA A 1 101 ? 10.717 7.168 -10.092 1.00 94.38 101 ALA A O 1
ATOM 808 N N . TRP A 1 102 ? 12.177 7.007 -8.378 1.00 96.56 102 TRP A N 1
ATOM 809 C CA . TRP A 1 102 ? 11.375 6.088 -7.590 1.00 96.56 102 TRP A CA 1
ATOM 810 C C . TRP A 1 102 ? 10.393 6.894 -6.748 1.00 96.56 102 TRP A C 1
ATOM 812 O O . TRP A 1 102 ? 10.774 7.933 -6.206 1.00 96.56 102 TRP A O 1
ATOM 822 N N . THR A 1 103 ? 9.144 6.437 -6.691 1.00 94.81 103 THR A N 1
ATOM 823 C CA . THR A 1 103 ? 8.041 7.171 -6.051 1.00 94.81 103 THR A CA 1
ATOM 824 C C . THR A 1 103 ? 7.436 6.412 -4.873 1.00 94.81 103 THR A C 1
ATOM 826 O O . THR A 1 103 ? 6.831 7.020 -4.003 1.00 94.81 103 THR A O 1
ATOM 829 N N . GLY A 1 104 ? 7.671 5.102 -4.776 1.00 96.00 104 GLY A N 1
ATOM 830 C CA . GLY A 1 104 ? 7.177 4.285 -3.672 1.00 96.00 104 GLY A CA 1
ATOM 831 C C . GLY A 1 104 ? 5.666 4.085 -3.709 1.00 96.00 104 GLY A C 1
ATOM 832 O O . GLY A 1 104 ? 5.060 3.906 -2.658 1.00 96.00 104 GLY A O 1
ATOM 833 N N . GLN A 1 105 ? 5.078 4.110 -4.910 1.00 96.44 105 GLN A N 1
ATOM 834 C CA . GLN A 1 105 ? 3.637 3.965 -5.121 1.00 96.44 105 GLN A CA 1
ATOM 835 C C . GLN A 1 105 ? 3.087 2.701 -4.461 1.00 96.44 105 GLN A C 1
ATOM 837 O O . GLN A 1 105 ? 3.679 1.618 -4.543 1.00 96.44 105 GLN A O 1
ATOM 842 N N . ILE A 1 106 ? 1.916 2.845 -3.845 1.00 97.81 106 ILE A N 1
ATOM 843 C CA . ILE A 1 106 ? 1.183 1.764 -3.190 1.00 97.81 106 ILE A CA 1
ATOM 844 C C . ILE A 1 106 ? -0.202 1.676 -3.821 1.00 97.81 106 ILE A C 1
ATOM 846 O O . ILE A 1 106 ? -0.960 2.641 -3.835 1.00 97.81 106 ILE A O 1
ATOM 850 N N . ASN A 1 107 ? -0.536 0.495 -4.330 1.00 97.75 107 ASN A N 1
ATOM 851 C CA . ASN A 1 107 ? -1.834 0.226 -4.935 1.00 97.75 107 ASN A CA 1
ATOM 852 C C . ASN A 1 107 ? -2.929 0.042 -3.876 1.00 97.75 107 ASN A C 1
ATOM 854 O O . ASN A 1 107 ? -4.058 0.492 -4.061 1.00 97.75 107 ASN A O 1
ATOM 858 N N . SER A 1 108 ? -2.624 -0.678 -2.795 1.00 98.12 108 SER A N 1
ATOM 859 C CA . SER A 1 108 ? -3.589 -1.024 -1.750 1.00 98.12 108 SER A CA 1
ATOM 860 C C . SER A 1 108 ? -2.899 -1.452 -0.458 1.00 98.12 108 SER A C 1
ATOM 862 O O . SER A 1 108 ? -1.771 -1.952 -0.474 1.00 98.12 108 SER A O 1
ATOM 864 N N . ILE A 1 109 ? -3.621 -1.306 0.653 1.00 98.56 109 ILE A N 1
ATOM 865 C CA . ILE A 1 109 ? -3.267 -1.831 1.974 1.00 98.56 109 ILE A CA 1
ATOM 866 C C . ILE A 1 109 ? -4.487 -2.555 2.552 1.00 98.56 109 ILE A C 1
ATOM 868 O O . ILE A 1 109 ? -5.608 -2.056 2.436 1.00 98.56 109 ILE A O 1
ATOM 872 N N . PHE A 1 110 ? -4.268 -3.713 3.172 1.00 98.44 110 PHE A N 1
ATOM 873 C CA . PHE A 1 110 ? -5.288 -4.489 3.879 1.00 98.44 110 PHE A CA 1
ATOM 874 C C . PHE A 1 110 ? -4.804 -4.874 5.276 1.00 98.44 110 PHE A C 1
ATOM 876 O O . PHE A 1 110 ? -3.601 -5.008 5.500 1.00 98.44 110 PHE A O 1
ATOM 883 N N . TYR A 1 111 ? -5.754 -5.100 6.183 1.00 98.25 111 TYR A N 1
ATOM 884 C CA . TYR A 1 111 ? -5.499 -5.556 7.545 1.00 98.25 111 TYR A CA 1
ATOM 885 C C . TYR A 1 111 ? -6.382 -6.764 7.873 1.00 98.25 111 TYR A C 1
ATOM 887 O O . TYR A 1 111 ? -7.591 -6.636 8.082 1.00 98.25 111 TYR A O 1
ATOM 895 N N . THR A 1 112 ? -5.811 -7.968 7.827 1.00 97.81 112 THR A N 1
ATOM 896 C CA . THR A 1 112 ? -6.569 -9.215 8.004 1.00 97.81 112 THR A CA 1
ATOM 897 C C . THR A 1 112 ? -5.661 -10.370 8.401 1.00 97.81 112 THR A C 1
ATOM 899 O O . THR A 1 112 ? -4.497 -10.381 8.027 1.00 97.81 112 THR A O 1
ATOM 902 N N . ASP A 1 113 ? -6.211 -11.343 9.123 1.00 97.69 113 ASP A N 1
ATOM 903 C CA . ASP A 1 113 ? -5.550 -12.619 9.420 1.00 97.69 113 ASP A CA 1
ATOM 904 C C . ASP A 1 113 ? -5.476 -13.454 8.135 1.00 97.69 113 ASP A C 1
ATOM 906 O O . ASP A 1 113 ? -6.502 -13.960 7.659 1.00 97.69 113 ASP A O 1
ATOM 910 N N . ILE A 1 114 ? -4.305 -13.494 7.501 1.00 97.44 114 ILE A N 1
ATOM 911 C CA . ILE A 1 114 ? -4.118 -14.174 6.215 1.00 97.44 114 ILE A CA 1
ATOM 912 C C . ILE A 1 114 ? -3.765 -15.650 6.390 1.00 97.44 114 ILE A C 1
ATOM 914 O O . ILE A 1 114 ? -4.112 -16.461 5.532 1.00 97.44 114 ILE A O 1
ATOM 918 N N . ASP A 1 115 ? -3.096 -16.018 7.482 1.00 96.38 115 ASP A N 1
ATOM 919 C CA . ASP A 1 115 ? -2.571 -17.371 7.689 1.00 96.38 115 ASP A CA 1
ATOM 920 C C . ASP A 1 115 ? -3.363 -18.220 8.697 1.00 96.38 115 ASP A C 1
ATOM 922 O O . ASP A 1 115 ? -3.046 -19.404 8.876 1.00 96.38 115 ASP A O 1
ATOM 926 N N . GLY A 1 116 ? -4.431 -17.655 9.261 1.00 96.25 116 GLY A N 1
ATOM 927 C CA . GLY A 1 116 ? -5.379 -18.322 10.144 1.00 96.25 116 GLY A CA 1
ATOM 928 C C . GLY A 1 116 ? -4.851 -18.512 11.564 1.00 96.25 116 GLY A C 1
ATOM 929 O O . GLY A 1 116 ? -5.327 -19.410 12.266 1.00 96.25 116 GLY A O 1
ATOM 930 N N . ASP A 1 117 ? -3.842 -17.738 11.982 1.00 96.69 117 ASP A N 1
ATOM 931 C CA . ASP A 1 117 ? -3.230 -17.862 13.309 1.00 96.69 117 ASP A CA 1
ATOM 932 C C . ASP A 1 117 ? -3.965 -17.074 14.413 1.00 96.69 117 ASP A C 1
ATOM 934 O O . ASP A 1 117 ? -3.666 -17.236 15.602 1.00 96.69 117 ASP A O 1
ATOM 938 N N . GLY A 1 118 ? -4.981 -16.288 14.039 1.00 96.06 118 GLY A N 1
ATOM 939 C CA . GLY A 1 118 ? -5.767 -15.437 14.929 1.00 96.06 118 GLY A CA 1
ATOM 940 C C . GLY A 1 118 ? -5.200 -14.026 15.115 1.00 96.06 118 GLY A C 1
ATOM 941 O O . GLY A 1 118 ? -5.871 -13.185 15.719 1.00 96.06 118 GLY A O 1
ATOM 942 N N . SER A 1 119 ? -4.005 -13.743 14.597 1.00 96.88 119 SER A N 1
ATOM 943 C CA . SER A 1 119 ? -3.404 -12.410 14.516 1.00 96.88 119 SER A CA 1
ATOM 944 C C . SER A 1 119 ? -3.619 -11.844 13.117 1.00 96.88 119 SER A C 1
ATOM 946 O O . SER A 1 119 ? -3.650 -12.570 12.136 1.00 96.88 119 SER A O 1
ATOM 948 N N . LYS A 1 120 ? -3.797 -10.526 13.004 1.00 98.19 120 LYS A N 1
ATOM 949 C CA . LYS A 1 120 ? -3.946 -9.880 11.695 1.00 98.19 120 LYS A CA 1
ATOM 950 C C . LYS A 1 120 ? -2.589 -9.460 11.134 1.00 98.19 120 LYS A C 1
ATOM 952 O O . LYS A 1 120 ? -1.748 -8.915 11.852 1.00 98.19 120 LYS A O 1
ATOM 957 N N . GLU A 1 121 ? -2.434 -9.587 9.824 1.00 98.62 121 GLU A N 1
ATOM 958 C CA . GLU A 1 121 ? -1.318 -9.049 9.053 1.00 98.62 121 GLU A CA 1
ATOM 959 C C . GLU A 1 121 ? -1.676 -7.715 8.407 1.00 98.62 121 GLU A C 1
ATOM 961 O O . GLU A 1 121 ? -2.816 -7.478 8.000 1.00 98.62 121 GLU A O 1
ATOM 966 N N . LEU A 1 122 ? -0.656 -6.874 8.226 1.00 98.62 122 LEU A N 1
ATOM 967 C CA . LEU A 1 122 ? -0.707 -5.748 7.305 1.00 98.62 122 LEU A CA 1
ATOM 968 C C . LEU A 1 122 ? -0.183 -6.201 5.940 1.00 98.62 122 LEU A C 1
ATOM 970 O O . LEU A 1 122 ? 0.976 -6.597 5.801 1.00 98.62 122 LEU A O 1
ATOM 974 N N . ILE A 1 123 ? -1.026 -6.113 4.920 1.00 98.75 123 ILE A N 1
ATOM 975 C CA . ILE A 1 123 ? -0.708 -6.555 3.562 1.00 98.75 123 ILE A CA 1
ATOM 976 C C . ILE A 1 123 ? -0.639 -5.320 2.681 1.00 98.75 123 ILE A C 1
ATOM 978 O O . ILE A 1 123 ? -1.648 -4.660 2.439 1.00 98.75 123 ILE A O 1
ATOM 982 N N . VAL A 1 124 ? 0.561 -5.007 2.210 1.00 98.81 124 VAL A N 1
ATOM 983 C CA . VAL A 1 124 ? 0.846 -3.841 1.377 1.00 98.81 124 VAL A CA 1
ATOM 984 C C . VAL A 1 124 ? 1.126 -4.310 -0.042 1.00 98.81 124 VAL A C 1
ATOM 986 O O . VAL A 1 124 ? 1.850 -5.286 -0.252 1.00 98.81 124 VAL A O 1
ATOM 989 N N . PHE A 1 125 ? 0.587 -3.587 -1.019 1.00 98.69 125 PHE A N 1
ATOM 990 C CA . PHE A 1 125 ? 0.842 -3.821 -2.435 1.00 98.69 125 PHE A CA 1
ATOM 991 C C . PHE A 1 125 ? 1.649 -2.665 -3.029 1.00 98.69 125 PHE A C 1
ATOM 993 O O . PHE A 1 125 ? 1.050 -1.727 -3.563 1.00 98.69 125 PHE A O 1
ATOM 1000 N N . PRO A 1 126 ? 2.995 -2.687 -2.934 1.00 98.44 126 PRO A N 1
ATOM 1001 C CA . PRO A 1 126 ? 3.825 -1.783 -3.716 1.00 98.44 126 PRO A CA 1
ATOM 1002 C C . PRO A 1 126 ? 3.531 -1.988 -5.200 1.00 98.44 126 PRO A C 1
ATOM 1004 O O . PRO A 1 126 ? 3.420 -3.128 -5.660 1.00 98.44 126 PRO A O 1
ATOM 1007 N N . ASP A 1 127 ? 3.427 -0.897 -5.945 1.00 97.69 127 ASP A N 1
ATOM 1008 C CA . ASP A 1 127 ? 3.163 -0.928 -7.380 1.00 97.69 127 ASP A CA 1
ATOM 1009 C C . ASP A 1 127 ? 3.920 0.200 -8.082 1.00 97.69 127 ASP A C 1
ATOM 1011 O O . ASP A 1 127 ? 3.346 1.104 -8.683 1.00 97.69 127 ASP A O 1
ATOM 1015 N N . GLU A 1 128 ? 5.249 0.183 -7.950 1.00 96.75 128 GLU A N 1
ATOM 1016 C CA .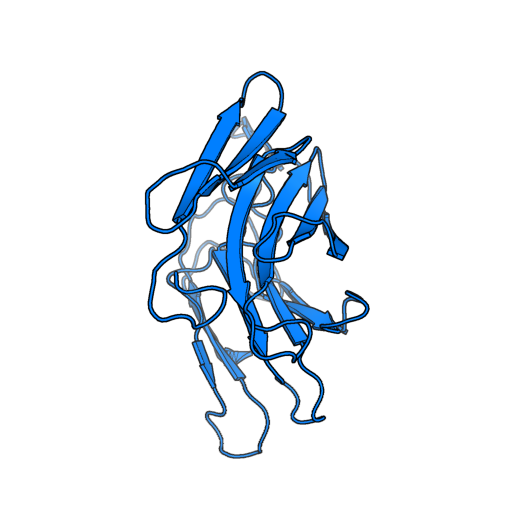 GLU A 1 128 ? 6.089 1.245 -8.492 1.00 96.75 128 GLU A CA 1
ATOM 1017 C C . GLU A 1 128 ? 5.861 1.447 -10.000 1.00 96.75 128 GLU A C 1
ATOM 1019 O O . GLU A 1 128 ? 5.945 0.514 -10.808 1.00 96.75 128 GLU A O 1
ATOM 1024 N N . GLY A 1 129 ? 5.665 2.707 -10.388 1.00 94.75 129 GLY A N 1
ATOM 1025 C CA . GLY A 1 129 ? 5.459 3.120 -11.769 1.00 94.75 129 GLY A CA 1
ATOM 1026 C C . GLY A 1 129 ? 6.728 3.011 -12.615 1.00 94.75 129 GLY A C 1
ATOM 1027 O O . GLY A 1 129 ? 7.205 1.922 -12.950 1.00 94.75 129 GLY A O 1
ATOM 1028 N N . PHE A 1 130 ? 7.277 4.150 -13.040 1.00 94.50 130 PHE A N 1
ATOM 1029 C CA . PHE A 1 130 ? 8.341 4.180 -14.049 1.00 94.50 130 PHE A CA 1
ATOM 1030 C C . PHE A 1 130 ? 9.710 3.695 -13.564 1.00 94.50 130 PHE A C 1
ATOM 1032 O O . PHE A 1 130 ? 10.505 3.270 -14.409 1.00 94.50 130 PHE A O 1
ATOM 1039 N N . ALA A 1 131 ? 10.004 3.725 -12.258 1.00 96.06 131 ALA A N 1
ATOM 1040 C CA . ALA A 1 131 ? 11.224 3.101 -11.739 1.00 96.06 131 ALA A CA 1
ATOM 1041 C C . ALA A 1 131 ? 11.152 1.562 -11.780 1.00 96.06 131 ALA A C 1
ATOM 1043 O O . ALA A 1 131 ? 12.183 0.893 -11.756 1.00 96.06 131 ALA A O 1
ATOM 1044 N N . GLY A 1 132 ? 9.950 0.999 -11.934 1.00 96.00 132 GLY A N 1
ATOM 1045 C CA . GLY A 1 132 ? 9.724 -0.408 -12.245 1.00 96.00 132 GLY A CA 1
ATOM 1046 C C . GLY A 1 132 ? 9.592 -1.328 -11.034 1.00 96.00 132 GLY A C 1
ATOM 1047 O O . GLY A 1 132 ? 8.925 -2.348 -11.151 1.00 96.00 132 GLY A O 1
ATOM 1048 N N . ALA A 1 133 ? 10.204 -0.995 -9.895 1.00 96.19 133 ALA A N 1
ATOM 1049 C CA . ALA A 1 133 ? 10.231 -1.853 -8.712 1.00 96.19 133 ALA A CA 1
ATOM 1050 C C . ALA A 1 133 ? 10.357 -1.052 -7.394 1.00 96.19 133 ALA A C 1
ATOM 1052 O O . ALA A 1 133 ? 10.975 0.015 -7.395 1.00 96.19 133 ALA A O 1
ATOM 1053 N N . PRO A 1 134 ? 9.865 -1.590 -6.260 1.00 97.75 134 PRO A N 1
ATOM 1054 C CA . PRO A 1 134 ? 9.216 -2.896 -6.137 1.00 97.75 134 PRO A CA 1
ATOM 1055 C C . PRO A 1 134 ? 7.759 -2.895 -6.616 1.00 97.75 134 PRO A C 1
ATOM 1057 O O . PRO A 1 134 ? 7.076 -1.875 -6.590 1.00 97.75 134 PRO A O 1
ATOM 1060 N N . ARG A 1 135 ? 7.299 -4.076 -7.036 1.00 97.94 135 ARG A N 1
ATOM 1061 C CA . ARG A 1 135 ? 5.892 -4.389 -7.304 1.00 97.94 135 ARG A CA 1
ATOM 1062 C C . ARG A 1 135 ? 5.560 -5.737 -6.687 1.00 97.94 135 ARG A C 1
ATOM 1064 O O . ARG A 1 135 ? 6.423 -6.618 -6.708 1.00 97.94 135 ARG A O 1
ATOM 1071 N N . GLY A 1 136 ? 4.343 -5.931 -6.192 1.00 98.06 136 GLY A N 1
ATOM 1072 C CA . GLY A 1 136 ? 3.872 -7.237 -5.719 1.00 98.06 136 GLY A CA 1
ATOM 1073 C C . GLY A 1 136 ? 3.151 -7.154 -4.384 1.00 98.06 136 GLY A C 1
ATOM 1074 O O . GLY A 1 136 ? 2.451 -6.183 -4.127 1.00 98.06 136 GLY A O 1
ATOM 1075 N N . VAL A 1 137 ? 3.318 -8.172 -3.539 1.00 98.62 137 VAL A N 1
ATOM 1076 C CA . VAL A 1 137 ? 2.662 -8.246 -2.226 1.00 98.62 137 VAL A CA 1
ATOM 1077 C C . VAL A 1 137 ? 3.671 -8.423 -1.102 1.00 98.62 137 VAL A C 1
ATOM 1079 O O . VAL A 1 137 ? 4.587 -9.243 -1.182 1.00 98.62 137 VAL A O 1
ATOM 1082 N N . PHE A 1 138 ? 3.562 -7.567 -0.094 1.00 98.75 138 PHE A N 1
ATOM 1083 C CA . PHE A 1 138 ? 4.481 -7.465 1.029 1.00 98.75 138 PHE A CA 1
ATOM 1084 C C . PHE A 1 138 ? 3.640 -7.609 2.296 1.00 98.75 138 PHE A C 1
ATOM 1086 O O . PHE A 1 138 ? 2.751 -6.797 2.548 1.00 98.75 138 PHE A O 1
ATOM 1093 N N . VAL A 1 139 ? 3.896 -8.661 3.070 1.00 98.75 139 VAL A N 1
ATOM 1094 C CA . VAL A 1 139 ? 3.094 -9.024 4.239 1.00 98.75 139 VAL A CA 1
ATOM 1095 C C . VAL A 1 139 ? 3.910 -8.816 5.497 1.00 98.75 139 VAL A C 1
ATOM 1097 O O . VAL A 1 139 ? 4.997 -9.377 5.658 1.00 98.75 139 VAL A O 1
ATOM 1100 N N . TYR A 1 140 ? 3.366 -8.011 6.396 1.00 98.88 140 TYR A N 1
ATOM 1101 C CA . TYR A 1 140 ? 3.959 -7.653 7.670 1.00 98.88 140 TYR A CA 1
ATOM 1102 C C . TYR A 1 140 ? 3.082 -8.172 8.799 1.00 98.88 140 TYR A C 1
ATOM 1104 O O . TYR A 1 140 ? 1.859 -8.227 8.685 1.00 98.88 140 TYR A O 1
ATOM 1112 N N . ASP A 1 141 ? 3.717 -8.500 9.913 1.00 98.62 141 ASP A N 1
ATOM 1113 C CA . ASP A 1 141 ? 3.026 -8.650 11.183 1.00 98.62 141 ASP A CA 1
ATOM 1114 C C . ASP A 1 141 ? 2.280 -7.347 11.506 1.00 98.62 141 ASP A C 1
ATOM 1116 O O . ASP A 1 141 ? 2.863 -6.260 11.434 1.00 98.62 141 ASP A O 1
ATOM 1120 N N . GLY A 1 142 ? 0.989 -7.451 11.819 1.00 98.00 142 GLY A N 1
ATOM 1121 C CA . GLY A 1 142 ? 0.110 -6.290 11.914 1.00 98.00 142 GLY A CA 1
ATOM 1122 C C . GLY A 1 142 ? 0.364 -5.377 13.111 1.00 98.00 142 GLY A C 1
ATOM 1123 O O . GLY A 1 142 ? -0.135 -4.256 13.116 1.00 98.00 142 GLY A O 1
ATOM 1124 N N . HIS A 1 143 ? 1.129 -5.824 14.111 1.00 96.19 143 HIS A N 1
ATOM 1125 C CA . HIS A 1 143 ? 1.389 -5.052 15.330 1.00 96.19 143 HIS A CA 1
ATOM 1126 C C . HIS A 1 143 ? 2.851 -4.605 15.446 1.00 96.19 143 HIS A C 1
ATOM 1128 O O . HIS A 1 143 ? 3.145 -3.473 15.818 1.00 96.19 143 HIS A O 1
ATOM 1134 N N . THR A 1 144 ? 3.792 -5.485 15.107 1.00 98.00 144 THR A N 1
ATOM 1135 C CA . THR A 1 144 ? 5.236 -5.209 15.157 1.00 98.00 144 THR A CA 1
ATOM 1136 C C . THR A 1 144 ? 5.779 -4.622 13.857 1.00 98.00 144 THR A C 1
ATOM 1138 O O . THR A 1 144 ? 6.937 -4.200 13.825 1.00 98.00 144 THR A O 1
ATOM 1141 N N . PHE A 1 145 ? 4.982 -4.634 12.780 1.00 98.38 145 PHE A N 1
ATOM 1142 C CA . PHE A 1 145 ? 5.354 -4.188 11.432 1.00 98.38 145 PHE A CA 1
ATOM 1143 C C . PHE A 1 145 ? 6.599 -4.886 10.870 1.00 98.38 145 PHE A C 1
ATOM 1145 O O . PHE A 1 145 ? 7.284 -4.379 9.980 1.00 98.38 145 PHE A O 1
ATOM 1152 N N . ARG A 1 146 ? 6.922 -6.076 11.384 1.00 98.31 146 ARG A N 1
ATOM 1153 C CA . ARG A 1 146 ? 8.014 -6.899 10.867 1.00 98.31 146 ARG A CA 1
ATOM 1154 C C . ARG A 1 146 ? 7.555 -7.613 9.609 1.00 98.31 146 ARG A C 1
ATOM 1156 O O . ARG A 1 146 ? 6.530 -8.281 9.623 1.00 98.31 146 ARG A O 1
ATOM 1163 N N . LEU A 1 147 ? 8.341 -7.517 8.539 1.00 98.62 147 LEU A N 1
ATOM 1164 C CA . LEU A 1 147 ? 8.079 -8.251 7.303 1.00 98.62 147 LEU A CA 1
ATOM 1165 C C . LEU A 1 147 ? 8.051 -9.765 7.593 1.00 98.62 147 LEU A C 1
ATOM 1167 O O . LEU A 1 147 ? 9.082 -10.330 7.964 1.00 98.62 147 LEU A O 1
ATOM 1171 N N . LYS A 1 148 ? 6.890 -10.408 7.413 1.00 98.50 148 LYS A N 1
ATOM 1172 C CA . LYS A 1 148 ? 6.731 -11.870 7.478 1.00 98.50 148 LYS A CA 1
ATOM 1173 C C . LYS A 1 148 ? 7.255 -12.487 6.182 1.00 98.50 148 LYS A C 1
ATOM 1175 O O . LYS A 1 148 ? 8.128 -13.352 6.214 1.00 98.50 148 LYS A O 1
ATOM 1180 N N . TRP A 1 149 ? 6.766 -12.008 5.038 1.00 98.25 149 TRP A N 1
ATOM 1181 C CA . TRP A 1 149 ? 7.197 -12.45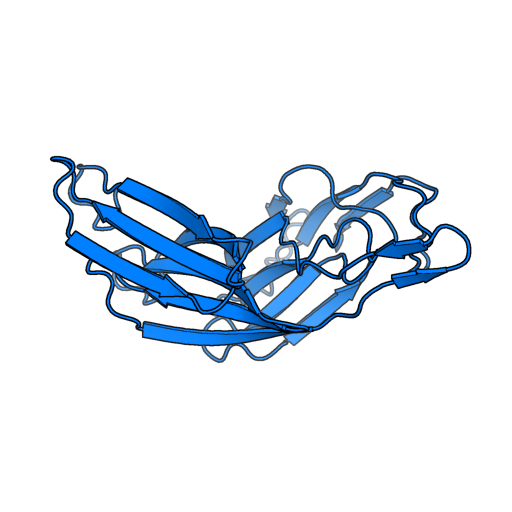8 3.715 1.00 98.25 149 TRP A CA 1
ATOM 1182 C C . TRP A 1 149 ? 6.826 -11.444 2.627 1.00 98.25 149 TRP A C 1
ATOM 1184 O O . TRP A 1 149 ? 6.047 -10.521 2.848 1.00 98.25 149 TRP A O 1
ATOM 1194 N N . LYS A 1 150 ? 7.399 -11.605 1.431 1.00 98.12 150 LYS A N 1
ATOM 1195 C CA . LYS A 1 150 ? 7.001 -10.840 0.242 1.00 98.12 150 LYS A CA 1
ATOM 1196 C C . LYS A 1 150 ? 7.094 -11.676 -1.026 1.00 98.12 150 LYS A C 1
ATOM 1198 O O . LYS A 1 150 ? 7.938 -12.569 -1.118 1.00 98.12 150 LYS A O 1
ATOM 1203 N N . TYR A 1 151 ? 6.279 -11.329 -2.012 1.00 98.00 151 TYR A N 1
ATOM 1204 C CA . TYR A 1 151 ? 6.321 -11.884 -3.356 1.00 98.00 151 TYR A CA 1
ATOM 1205 C C . TYR A 1 151 ? 6.354 -10.748 -4.380 1.00 98.00 151 TYR A C 1
ATOM 1207 O O . TYR A 1 151 ? 5.356 -10.075 -4.628 1.00 98.00 151 TYR A O 1
ATOM 1215 N N . GLU A 1 152 ? 7.534 -10.514 -4.950 1.00 98.06 152 GLU A N 1
ATOM 1216 C CA . GLU A 1 152 ? 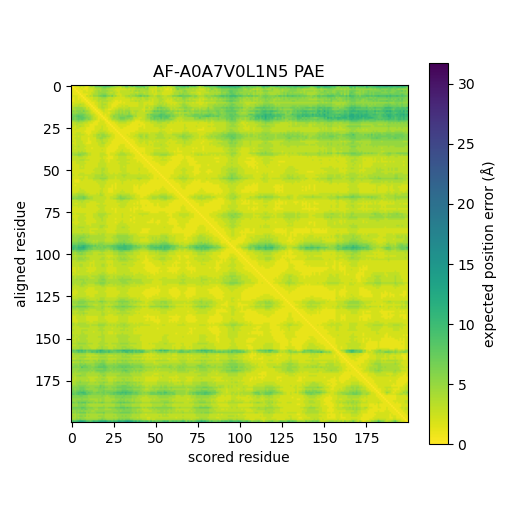7.742 -9.481 -5.964 1.00 98.06 152 GLU A CA 1
ATOM 1217 C C . GLU A 1 152 ? 7.332 -9.968 -7.357 1.00 98.06 152 GLU A C 1
ATOM 1219 O O . GLU A 1 152 ? 7.531 -11.133 -7.707 1.00 98.06 152 GLU A O 1
ATOM 1224 N N . ILE A 1 153 ? 6.799 -9.065 -8.173 1.00 98.25 153 ILE A N 1
ATOM 1225 C CA . ILE A 1 153 ? 6.343 -9.356 -9.534 1.00 98.25 153 ILE A CA 1
ATOM 1226 C C . ILE A 1 153 ? 6.986 -8.389 -10.537 1.00 98.25 153 ILE A C 1
ATOM 1228 O O . ILE A 1 153 ? 7.375 -7.272 -10.201 1.00 98.25 153 ILE A O 1
ATOM 1232 N N . GLY A 1 154 ? 7.126 -8.839 -11.783 1.00 97.94 154 GLY A N 1
ATOM 1233 C CA . GLY A 1 154 ? 7.503 -8.010 -12.927 1.00 97.94 154 GLY A CA 1
ATOM 1234 C C . GLY A 1 154 ? 6.439 -6.969 -13.314 1.00 97.94 154 GLY A C 1
ATOM 1235 O O . GLY A 1 154 ? 6.746 -5.771 -13.313 1.00 97.94 154 GLY A O 1
ATOM 1236 N N . PRO A 1 155 ? 5.209 -7.391 -13.667 1.00 97.81 155 PRO A N 1
ATOM 1237 C CA . PRO A 1 155 ? 4.166 -6.512 -14.208 1.00 97.81 155 PRO A CA 1
ATOM 1238 C C . PRO A 1 155 ? 3.601 -5.536 -13.162 1.00 97.81 155 PRO A C 1
ATOM 1240 O O . PRO A 1 155 ? 3.835 -5.707 -11.971 1.00 97.81 155 PRO A O 1
ATOM 1243 N N . ALA A 1 156 ? 2.850 -4.527 -13.609 1.00 97.50 156 ALA A N 1
ATOM 1244 C CA . ALA A 1 156 ? 2.129 -3.596 -12.729 1.00 97.50 156 ALA A CA 1
ATOM 1245 C C . ALA A 1 156 ? 0.815 -4.205 -12.242 1.00 97.50 156 ALA A C 1
ATOM 1247 O O . ALA A 1 156 ? 0.154 -4.916 -13.002 1.00 97.50 156 ALA A O 1
ATOM 1248 N N . ILE A 1 157 ? 0.419 -3.931 -11.004 1.00 97.31 157 ILE A N 1
ATOM 1249 C CA . ILE A 1 157 ? -0.833 -4.436 -10.438 1.00 97.31 157 ILE A CA 1
ATOM 1250 C C . ILE A 1 157 ? -2.004 -3.681 -11.075 1.00 97.31 157 ILE A C 1
ATOM 1252 O O . ILE A 1 157 ? -1.994 -2.466 -11.240 1.00 97.31 157 ILE A O 1
ATOM 1256 N N . THR A 1 158 ? -3.042 -4.415 -11.467 1.00 91.31 158 THR A N 1
ATOM 1257 C CA . THR A 1 158 ? -4.285 -3.824 -11.977 1.00 91.31 158 THR A CA 1
ATOM 1258 C C . THR A 1 158 ? -5.426 -4.127 -11.035 1.00 91.31 158 THR A C 1
ATOM 1260 O O . THR A 1 158 ? -5.600 -5.277 -10.625 1.00 91.31 158 THR A O 1
ATOM 1263 N N . ASN A 1 159 ? -6.267 -3.117 -10.808 1.00 88.81 159 ASN A N 1
ATOM 1264 C CA . ASN A 1 159 ? -7.401 -3.165 -9.888 1.00 88.81 159 ASN A CA 1
ATOM 1265 C C . ASN A 1 159 ? -6.971 -3.332 -8.424 1.00 88.81 159 ASN A C 1
ATOM 1267 O O . ASN A 1 159 ? -5.796 -3.512 -8.113 1.00 88.81 159 ASN A O 1
ATOM 1271 N N . LYS A 1 160 ? -7.955 -3.252 -7.529 1.00 94.44 160 LYS A N 1
ATOM 1272 C CA . LYS A 1 160 ? -7.780 -3.546 -6.110 1.00 94.44 160 LYS A CA 1
ATOM 1273 C C . LYS A 1 160 ? -7.680 -5.071 -5.919 1.00 94.44 160 LYS A C 1
ATOM 1275 O O . LYS A 1 160 ? -8.576 -5.770 -6.404 1.00 94.44 160 LYS A O 1
ATOM 1280 N N . PRO A 1 161 ? -6.638 -5.594 -5.246 1.00 96.81 161 PRO A N 1
ATOM 1281 C CA . PRO A 1 161 ? -6.535 -7.012 -4.906 1.00 96.81 161 PRO A CA 1
ATOM 1282 C C . PRO A 1 161 ? -7.730 -7.516 -4.090 1.00 96.81 161 PRO A C 1
ATOM 1284 O O . PRO A 1 161 ? -8.403 -6.746 -3.403 1.00 96.81 161 PRO A O 1
ATOM 1287 N N . ILE A 1 162 ? -7.979 -8.821 -4.144 1.00 97.00 162 ILE A N 1
ATOM 1288 C CA . ILE A 1 162 ? -9.009 -9.498 -3.352 1.00 97.00 162 ILE A CA 1
ATOM 1289 C C . ILE A 1 162 ? -8.317 -10.509 -2.443 1.00 97.00 162 ILE A C 1
ATOM 1291 O O . ILE A 1 162 ? -7.446 -11.245 -2.897 1.00 97.00 162 ILE A O 1
ATOM 1295 N N . ILE A 1 163 ? -8.707 -10.537 -1.170 1.00 97.38 163 ILE A N 1
ATOM 1296 C CA . ILE A 1 163 ? -8.153 -11.447 -0.166 1.00 97.38 163 ILE A CA 1
ATOM 1297 C C . ILE A 1 163 ? -9.293 -12.295 0.382 1.00 97.38 163 ILE A C 1
ATOM 1299 O O . ILE A 1 163 ? -10.216 -11.762 1.004 1.00 97.38 163 ILE A O 1
ATOM 1303 N N . LEU A 1 164 ? -9.254 -13.596 0.116 1.00 96.38 164 LEU A N 1
ATOM 1304 C CA . LEU A 1 164 ? -10.300 -14.536 0.508 1.00 96.38 164 LEU A CA 1
ATOM 1305 C C . LEU A 1 164 ? -9.752 -15.960 0.586 1.00 96.38 164 LEU A C 1
ATOM 1307 O O . LEU A 1 164 ? -8.818 -16.300 -0.127 1.00 96.38 164 LEU A O 1
ATOM 1311 N N . ASP A 1 165 ? -10.376 -16.788 1.416 1.00 96.81 165 ASP A N 1
ATOM 1312 C CA . ASP A 1 165 ? -10.149 -18.234 1.417 1.00 96.81 165 ASP A CA 1
ATOM 1313 C C . ASP A 1 165 ? -10.866 -18.843 0.198 1.00 96.81 165 ASP A C 1
ATOM 1315 O O . ASP A 1 165 ? -12.098 -18.923 0.159 1.00 96.81 165 ASP A O 1
ATOM 1319 N N . VAL A 1 166 ? -10.108 -19.169 -0.853 1.00 95.50 166 VAL A N 1
ATOM 1320 C CA . VAL A 1 166 ? -10.651 -19.696 -2.117 1.00 95.50 166 VAL A CA 1
ATOM 1321 C C . VAL A 1 166 ? -10.833 -21.212 -2.041 1.00 95.50 166 VAL A C 1
ATOM 1323 O O . VAL A 1 166 ? -11.672 -21.776 -2.752 1.00 95.50 166 VAL A O 1
ATOM 1326 N N . ASN A 1 167 ? -10.038 -21.880 -1.205 1.00 95.06 167 ASN A N 1
ATOM 1327 C CA . ASN A 1 167 ? -9.919 -23.334 -1.168 1.00 95.06 167 ASN A CA 1
ATOM 1328 C C . ASN A 1 167 ? -10.597 -23.981 0.068 1.00 95.06 167 ASN A C 1
ATOM 1330 O O . ASN A 1 167 ? -10.712 -25.209 0.120 1.00 95.06 167 ASN A O 1
ATOM 1334 N N . ASN A 1 168 ? -11.128 -23.168 0.986 1.00 95.56 168 ASN A N 1
ATOM 1335 C CA . ASN A 1 168 ? -11.729 -23.517 2.276 1.00 95.56 168 ASN A CA 1
ATOM 1336 C C . ASN A 1 168 ? -10.774 -24.230 3.254 1.00 95.56 168 ASN A C 1
ATOM 1338 O O . ASN A 1 168 ? -11.207 -25.131 3.984 1.00 95.56 168 ASN A O 1
ATOM 1342 N N . ASP A 1 169 ? -9.488 -23.875 3.271 1.00 96.12 169 ASP A N 1
ATOM 1343 C CA . ASP A 1 169 ? -8.506 -24.421 4.218 1.00 96.12 169 ASP A CA 1
ATOM 1344 C C . ASP A 1 169 ? -8.342 -23.583 5.500 1.00 96.12 169 ASP A C 1
ATOM 1346 O O . ASP A 1 169 ? -7.638 -24.001 6.427 1.00 96.12 169 ASP A O 1
ATOM 1350 N N . GLY A 1 170 ? -9.048 -22.453 5.590 1.00 93.62 170 GLY A N 1
ATOM 1351 C CA . GLY A 1 170 ? -8.996 -21.520 6.711 1.00 93.62 170 GLY A CA 1
ATOM 1352 C C . GLY A 1 170 ? -7.925 -20.436 6.578 1.00 93.62 170 GLY A C 1
ATOM 1353 O O . GLY A 1 170 ? -7.867 -19.559 7.440 1.00 93.62 170 GLY A O 1
ATOM 1354 N N . LYS A 1 171 ? -7.106 -20.461 5.522 1.00 96.12 171 LYS A N 1
ATOM 1355 C CA . LYS A 1 171 ? -6.145 -19.411 5.167 1.00 96.12 171 LYS A CA 1
ATOM 1356 C C . LYS A 1 171 ? -6.671 -18.627 3.977 1.00 96.12 171 LYS A C 1
ATOM 1358 O O . LYS A 1 171 ? -7.408 -19.146 3.148 1.00 96.12 171 LYS A O 1
ATOM 1363 N N . LYS A 1 172 ? -6.327 -17.344 3.900 1.00 97.44 172 LYS A N 1
ATOM 1364 C CA . LYS A 1 172 ? -6.760 -16.500 2.784 1.00 97.44 172 LYS A CA 1
ATOM 1365 C C . LYS A 1 172 ? -5.678 -16.459 1.715 1.00 97.44 172 LYS A C 1
ATOM 1367 O O . LYS A 1 172 ? -4.526 -16.160 2.014 1.00 97.44 172 LYS A O 1
ATOM 1372 N N . GLU A 1 173 ? -6.069 -16.659 0.466 1.00 97.00 173 GLU A N 1
ATOM 1373 C CA . GLU A 1 173 ? -5.234 -16.349 -0.689 1.00 97.00 173 GLU A CA 1
ATOM 1374 C C . GLU A 1 173 ? -5.414 -14.895 -1.138 1.00 97.00 173 GLU A C 1
ATOM 1376 O O . GLU A 1 173 ? -6.431 -14.239 -0.879 1.00 97.00 173 GLU A O 1
ATOM 1381 N N . ILE A 1 174 ? -4.421 -14.403 -1.875 1.00 97.50 174 ILE A N 1
ATOM 1382 C CA . ILE A 1 174 ? -4.406 -13.081 -2.492 1.00 97.50 174 ILE A CA 1
ATOM 1383 C C . ILE A 1 174 ? -4.572 -13.217 -4.010 1.00 97.50 174 ILE A C 1
ATOM 1385 O O . ILE A 1 174 ? -3.719 -13.781 -4.695 1.00 97.50 174 ILE A O 1
ATOM 1389 N N . LEU A 1 175 ? -5.637 -12.626 -4.554 1.00 97.31 175 LEU A N 1
ATOM 1390 C CA . LEU A 1 175 ? -5.961 -12.612 -5.981 1.00 97.31 175 LEU A CA 1
ATOM 1391 C C . LEU A 1 175 ? -5.848 -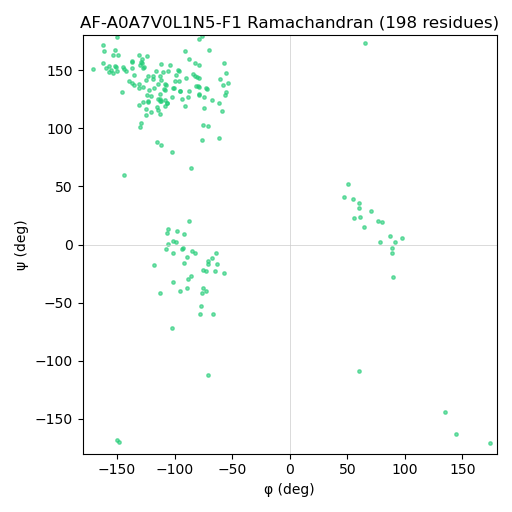11.200 -6.566 1.00 97.31 175 LEU A C 1
ATOM 1393 O O . LEU A 1 175 ? -6.520 -10.275 -6.109 1.00 97.31 175 LEU A O 1
ATOM 1397 N N . PHE A 1 176 ? -5.060 -11.026 -7.628 1.00 97.69 176 PHE A N 1
ATOM 1398 C CA . PHE A 1 176 ? -5.003 -9.763 -8.376 1.00 97.69 176 PHE A CA 1
ATOM 1399 C C . PHE A 1 176 ? -4.540 -9.960 -9.823 1.00 97.69 176 PHE A C 1
ATOM 1401 O O . PHE A 1 176 ? -3.786 -10.879 -10.146 1.00 97.69 176 PHE A O 1
ATOM 1408 N N . GLY A 1 177 ? -5.007 -9.085 -10.715 1.00 97.25 177 GLY A N 1
ATOM 1409 C CA . GLY A 1 177 ? -4.569 -9.046 -12.111 1.00 97.25 177 GLY A CA 1
ATOM 1410 C C . GLY A 1 177 ? -3.382 -8.109 -12.308 1.00 97.25 177 GLY A C 1
ATOM 1411 O O . GLY A 1 177 ? -3.102 -7.267 -11.453 1.00 97.25 177 GLY A O 1
ATOM 1412 N N . SER A 1 178 ? -2.724 -8.194 -13.463 1.00 97.38 178 SER A N 1
ATOM 1413 C CA . SER A 1 178 ? -1.625 -7.294 -13.810 1.00 97.38 178 SER A CA 1
ATOM 1414 C C . SER A 1 178 ? -1.646 -6.776 -15.253 1.00 97.38 178 SER A C 1
ATOM 1416 O O . SER A 1 178 ? -2.213 -7.386 -16.165 1.00 97.38 178 SER A O 1
ATOM 1418 N N . ALA A 1 179 ? -0.991 -5.636 -15.469 1.00 96.19 179 ALA A N 1
ATOM 1419 C CA . ALA A 1 179 ? -0.755 -5.010 -16.765 1.00 96.19 179 ALA A CA 1
ATOM 1420 C C . ALA A 1 179 ? 0.733 -5.048 -17.125 1.00 96.19 179 ALA A C 1
ATOM 1422 O O . ALA A 1 179 ? 1.603 -5.076 -16.255 1.00 96.19 179 ALA A O 1
ATOM 1423 N N . ALA A 1 180 ? 1.011 -4.998 -18.426 1.00 96.38 180 ALA A N 1
ATOM 1424 C CA . ALA A 1 180 ? 2.350 -5.049 -18.998 1.00 96.38 180 ALA A CA 1
ATOM 1425 C C . ALA A 1 180 ? 2.845 -3.649 -19.424 1.00 96.38 180 ALA A C 1
ATOM 1427 O O . ALA A 1 180 ? 2.787 -3.323 -20.614 1.00 96.38 180 ALA A O 1
ATOM 1428 N N . PRO A 1 181 ? 3.326 -2.787 -18.502 1.00 94.69 181 PRO A N 1
ATOM 1429 C CA . PRO A 1 181 ? 3.795 -1.443 -18.853 1.00 94.69 181 PRO A CA 1
ATOM 1430 C C . PRO A 1 181 ? 5.073 -1.445 -19.705 1.00 94.69 181 PRO A C 1
ATOM 1432 O O . PRO A 1 181 ? 5.436 -0.403 -20.247 1.00 94.69 181 PRO A O 1
ATOM 1435 N N . CYS A 1 182 ? 5.756 -2.589 -19.837 1.00 94.31 182 CYS A N 1
ATOM 1436 C CA . CYS A 1 182 ? 6.971 -2.761 -20.632 1.00 94.31 182 CYS A CA 1
ATOM 1437 C C . CYS A 1 182 ? 8.102 -1.781 -20.262 1.00 94.31 182 CYS A C 1
ATOM 1439 O O . CYS A 1 182 ? 8.817 -1.302 -21.146 1.00 94.31 182 CYS A O 1
ATOM 1441 N N . ASN A 1 183 ? 8.290 -1.490 -18.970 1.00 92.94 183 ASN A N 1
ATOM 1442 C CA . ASN A 1 183 ? 9.350 -0.612 -18.470 1.00 92.94 183 ASN A CA 1
ATOM 1443 C C . ASN A 1 183 ? 10.598 -1.346 -17.943 1.00 92.94 183 ASN A C 1
ATOM 1445 O O . ASN A 1 183 ? 11.503 -0.719 -17.397 1.00 92.94 183 ASN A O 1
ATOM 1449 N N . GLY A 1 184 ? 10.696 -2.651 -18.211 1.00 92.56 184 GLY A N 1
ATOM 1450 C CA . GLY A 1 184 ? 11.899 -3.462 -18.052 1.00 92.56 184 GLY A CA 1
ATOM 1451 C C . GLY A 1 184 ? 11.975 -4.260 -16.753 1.00 92.56 184 GLY A C 1
ATOM 1452 O O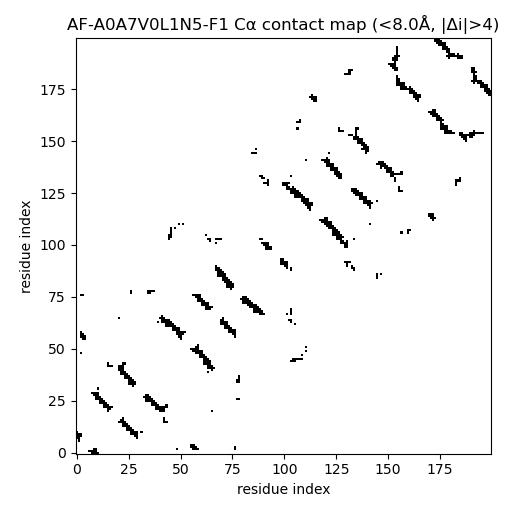 . GLY A 1 184 ? 13.007 -4.896 -16.522 1.00 92.56 184 GLY A O 1
ATOM 1453 N N . ASN A 1 185 ? 10.929 -4.260 -15.921 1.00 96.12 185 ASN A N 1
ATOM 1454 C CA . ASN A 1 185 ? 10.942 -4.984 -14.653 1.00 96.12 185 ASN A CA 1
ATOM 1455 C C . ASN A 1 185 ? 10.703 -6.496 -14.828 1.00 96.12 185 ASN A C 1
ATOM 1457 O O . ASN A 1 185 ? 9.914 -6.939 -15.668 1.00 96.12 185 ASN A O 1
ATOM 1461 N N . LYS A 1 186 ? 11.389 -7.297 -14.004 1.00 97.00 186 LYS A N 1
ATOM 1462 C CA . LYS A 1 186 ? 11.254 -8.758 -13.937 1.00 97.00 186 LYS A CA 1
ATOM 1463 C C . LYS A 1 186 ? 11.456 -9.235 -12.505 1.00 97.00 186 LYS A C 1
ATOM 1465 O O . LYS A 1 186 ? 12.467 -8.896 -11.896 1.00 97.00 186 LYS A O 1
ATOM 1470 N N . ALA A 1 187 ? 10.559 -10.078 -12.007 1.00 97.38 187 ALA A N 1
ATOM 1471 C CA . ALA A 1 187 ? 10.702 -10.713 -10.699 1.00 97.38 187 ALA A CA 1
ATOM 1472 C C . ALA A 1 187 ? 9.944 -12.045 -10.648 1.00 97.38 187 ALA A C 1
ATOM 1474 O O . ALA A 1 187 ? 8.923 -12.210 -11.315 1.00 97.38 187 ALA A O 1
ATOM 1475 N N . ASN A 1 188 ? 10.470 -13.007 -9.883 1.00 96.56 188 ASN A N 1
ATOM 1476 C CA . ASN A 1 188 ? 9.855 -14.320 -9.636 1.00 96.56 188 ASN A CA 1
ATOM 1477 C C . ASN A 1 188 ? 9.339 -15.046 -10.895 1.00 96.56 188 ASN A C 1
ATOM 1479 O O . ASN A 1 188 ? 8.275 -15.654 -10.895 1.00 96.56 188 ASN A O 1
ATOM 1483 N N . GLY A 1 189 ? 10.102 -14.980 -11.991 1.00 96.38 189 GLY A N 1
ATOM 1484 C CA . GLY A 1 189 ? 9.747 -15.631 -13.259 1.00 96.38 189 GLY A CA 1
ATOM 1485 C C . GLY A 1 189 ? 8.692 -14.894 -14.091 1.00 96.38 189 GLY A C 1
ATOM 1486 O O . GLY A 1 189 ? 8.349 -15.366 -15.170 1.00 96.38 189 GLY A O 1
ATOM 1487 N N . THR A 1 190 ? 8.227 -13.732 -13.633 1.00 98.06 190 THR A N 1
ATOM 1488 C CA . THR A 1 190 ? 7.334 -12.837 -14.377 1.00 98.06 190 THR A CA 1
ATOM 1489 C C . THR A 1 190 ? 8.095 -11.630 -14.920 1.00 98.06 190 THR A C 1
ATOM 1491 O O . THR A 1 190 ? 9.133 -11.224 -14.388 1.00 98.06 190 THR A O 1
ATOM 1494 N N . ASP A 1 191 ? 7.580 -11.049 -15.997 1.00 97.69 191 ASP A N 1
ATOM 1495 C CA . ASP A 1 191 ? 8.094 -9.832 -16.621 1.00 97.69 191 ASP A CA 1
ATOM 1496 C C . ASP A 1 191 ? 6.967 -8.832 -16.865 1.00 97.69 191 ASP A C 1
ATOM 1498 O O . ASP A 1 191 ? 5.794 -9.184 -16.857 1.00 97.69 191 ASP A O 1
ATOM 1502 N N . ASP A 1 192 ? 7.311 -7.576 -17.097 1.00 96.62 192 ASP A N 1
ATOM 1503 C CA . ASP A 1 192 ? 6.334 -6.536 -17.407 1.00 96.62 192 ASP A CA 1
ATOM 1504 C C . ASP A 1 192 ? 5.994 -6.412 -18.900 1.00 96.62 192 ASP A C 1
ATOM 1506 O O . ASP A 1 192 ? 5.488 -5.375 -19.331 1.00 96.62 192 ASP A O 1
ATOM 1510 N N . ARG A 1 193 ? 6.262 -7.461 -19.690 1.00 97.19 193 ARG A N 1
ATOM 1511 C CA . ARG A 1 193 ? 5.881 -7.568 -21.109 1.00 97.19 193 ARG A CA 1
ATOM 1512 C C . ARG A 1 193 ? 4.656 -8.448 -21.330 1.00 97.19 193 ARG A C 1
ATOM 1514 O O . ARG A 1 193 ? 4.139 -8.497 -22.444 1.00 97.19 193 ARG A O 1
ATOM 1521 N N . HIS A 1 194 ? 4.183 -9.105 -20.277 1.00 97.56 194 HIS A N 1
ATOM 1522 C CA . HIS A 1 194 ? 2.972 -9.909 -20.277 1.00 97.56 194 HIS A CA 1
ATOM 1523 C C . HIS A 1 194 ? 2.063 -9.503 -19.114 1.00 97.56 194 HIS A C 1
ATOM 1525 O O . HIS A 1 194 ? 2.508 -8.930 -18.120 1.00 97.56 194 HIS A O 1
ATOM 1531 N N . SER A 1 195 ? 0.776 -9.794 -19.260 1.00 96.25 195 SER A N 1
ATOM 1532 C CA . SER A 1 195 ? -0.205 -9.698 -18.181 1.00 96.25 195 SER A CA 1
ATOM 1533 C C . SER A 1 195 ? -0.392 -11.061 -17.533 1.00 96.25 195 SER A C 1
ATOM 1535 O O . SER A 1 195 ? -0.289 -12.095 -18.193 1.00 96.25 195 SER A O 1
ATOM 1537 N N . TYR A 1 196 ? -0.696 -11.047 -16.243 1.00 97.50 196 TYR A N 1
ATOM 1538 C CA . TYR A 1 196 ? -0.831 -12.233 -15.413 1.00 97.50 196 TYR A CA 1
ATOM 1539 C C . TYR A 1 196 ? -2.059 -12.087 -14.515 1.00 97.50 196 TYR A C 1
ATOM 1541 O O . TYR A 1 196 ? -2.524 -10.983 -14.230 1.00 97.50 196 TYR A O 1
ATOM 1549 N N . LEU A 1 197 ? -2.559 -13.226 -14.054 1.00 96.81 197 LEU A N 1
ATOM 1550 C CA . LEU A 1 197 ? -3.451 -13.316 -12.910 1.00 96.81 197 LEU A CA 1
ATOM 1551 C C . LEU A 1 197 ? -2.675 -14.041 -11.815 1.00 96.81 197 LEU A C 1
ATOM 1553 O O . LEU A 1 197 ? -2.169 -15.138 -12.054 1.00 96.81 197 LEU A O 1
ATOM 1557 N N . PHE A 1 198 ? -2.550 -13.411 -10.655 1.00 96.88 198 PHE A N 1
ATOM 1558 C CA . PHE A 1 198 ? -1.837 -13.960 -9.512 1.00 96.88 198 PHE A CA 1
ATOM 1559 C C . PHE A 1 198 ? -2.829 -14.521 -8.507 1.00 96.88 198 PHE A C 1
ATOM 1561 O O . PHE A 1 198 ? -3.816 -13.862 -8.196 1.00 96.88 198 PHE A O 1
ATOM 1568 N N . LEU A 1 199 ? -2.527 -15.714 -8.005 1.00 95.38 199 LEU A N 1
ATOM 1569 C CA . LEU A 1 199 ? -3.081 -16.272 -6.781 1.00 95.38 199 LEU A CA 1
ATOM 1570 C C . LEU A 1 199 ? -1.871 -16.627 -5.912 1.00 95.38 199 LEU A C 1
ATOM 1572 O O . LEU A 1 199 ? -1.073 -17.476 -6.322 1.00 95.38 199 LEU A O 1
ATOM 1576 N N . VAL A 1 200 ? -1.686 -15.898 -4.812 1.00 90.31 200 VAL A N 1
ATOM 1577 C CA . VAL A 1 200 ? -0.523 -15.996 -3.910 1.00 90.31 200 VAL A CA 1
ATOM 1578 C C . VAL A 1 200 ? -0.977 -16.407 -2.524 1.00 90.31 200 VAL A C 1
ATOM 1580 O O . VAL A 1 200 ? -2.017 -15.868 -2.084 1.00 90.31 200 VAL A O 1
#

Solvent-accessible surface area (backbone atoms only — not comparable to full-atom values): 10835 Å² total; per-residue (Å²): 82,51,37,71,68,81,83,52,44,36,43,78,49,80,49,76,38,81,90,79,44,25,20,35,36,40,37,21,42,70,85,69,45,77,72,44,73,52,81,41,83,13,42,74,50,41,74,54,72,45,55,74,86,71,80,73,39,29,27,40,38,37,31,31,22,40,87,51,36,26,30,41,38,33,22,43,86,80,63,49,80,76,47,76,42,71,74,54,66,50,49,61,30,74,57,99,90,46,77,30,69,45,70,61,32,43,74,49,76,48,80,44,51,43,77,54,80,84,56,46,26,34,38,37,24,38,35,24,65,74,26,24,42,54,17,38,44,39,34,20,40,53,84,82,53,45,75,74,51,72,49,56,35,11,29,40,73,38,78,81,67,46,79,44,55,84,83,75,80,66,37,40,36,39,38,38,41,34,38,47,82,58,69,78,25,65,27,88,95,38,40,8,80,45,64,51,77,47,78,89

Secondary structure (DSSP, 8-state):
--SSSSSS--EEEEEEETTTTEEEEEEE-TTS-EEEEEEESSEEEEEEEE-SSSSSSPEEEEEEEETTEEEEEEE-TT--EEEEEEEEE---EEETTEEE-----EEEEEEE-SSSSSSPEEEEEEB--TT---BEEEEEETTT--EEEEEE-SSEEEEEEEEE-SSSSSS-EEEEEEE---SS-EETTEETTS--EEE-

Radius of gyration: 17.69 Å; Cα contacts (8 Å, |Δi|>4): 519; chains: 1; bounding box: 42×46×43 Å